Protein AF-0000000080325040 (afdb_homodimer)

Foldseek 3Di:
DVLLVVLVVLLVVLLVVLLVLLVCQLVPPPVQQVLCVVVVDHSVNSNVLSVLSNVLSVLCLDQVSNLVSLVSNLVSLVVQLVVCVVVPNVVSNVVSVVSNVSSVVSVVSGHSPPPD/DVLLVVLVVLLVVLLVVLLVLLVCQLVVPPVQQVLCVVVVDHSVNSNVLSVLSNVLSVLCQDQVSNLVSLVSNLVSLVVQLVVCVVVPNVVSNVVSVVSNVSSVVSVVSGHSPPPD

pLDDT: mean 95.85, std 5.83, range [47.22, 98.62]

Organism: NCBI:txid1503925

Sequence (232 aa):
MILKIINSVLILFALYMGVKQGWAMFSGKAPMLEMFSKWDMGKNSVMVLGVITMIGAVLVLFPRTFLIGNFITAAGILLIAAFHLGDKDLKGFAIELPFLLLSLVIIYLQHPLSKAMILKIINSVLILFALYMGVKQGWAMFSGKAPMLEMFSKWDMGKNSVMVLGVITMIGAVLVLFPRTFLIGNFITAAGILLIAAFHLGDKDLKGFAIELPFLLLSLVIIYLQHPLSKA

Solvent-accessible surface area (backbone atoms only — not comparable to full-atom values): 11480 Å² total; per-residue (Å²): 110,66,64,36,52,51,36,47,51,52,50,52,50,46,29,51,52,27,38,53,54,12,47,40,30,45,71,55,39,64,72,53,50,56,60,40,40,74,74,72,41,52,72,66,59,39,23,51,51,9,49,52,32,30,51,15,25,56,30,43,74,36,70,91,37,24,64,62,10,30,45,48,38,29,45,54,41,48,50,54,28,49,53,24,25,62,67,63,31,62,67,60,26,56,66,37,44,63,58,36,48,47,35,52,51,47,40,48,63,37,56,61,80,43,82,118,110,66,63,37,51,51,38,46,51,52,49,51,50,46,30,53,51,26,38,53,52,12,48,40,32,44,70,57,37,63,73,52,48,56,59,42,40,76,74,72,42,52,71,65,60,39,22,51,51,10,50,52,31,30,50,14,25,56,31,44,75,36,69,91,36,23,64,61,10,30,46,47,38,29,45,54,41,48,51,54,27,49,52,24,26,61,67,64,31,60,69,60,26,56,65,36,45,63,59,38,48,46,34,52,50,48,41,47,64,39,56,62,81,43,82,118

Nearest PDB structures (foldseek):
  8e0m-assembly4_K  TM=4.439E-01  e=3.674E+00  synthetic construct
  2etd-assembly1_A  TM=4.540E-01  e=5.259E+00  Thermotoga maritima MSB8
  3aou-assembly1_B  TM=2.878E-01  e=4.285E+00  Enterococcus hirae
  8a3k-assembly1_UNK  TM=2.734E-01  e=6.795E+00  synthetic construct
  7dgu-assembly1_A  TM=5.657E-01  e=4.689E+00  Escherichia coli 'BL21-Gold(DE3)pLysS AG'

Structure (mmCIF, N/CA/C/O backbone):
dat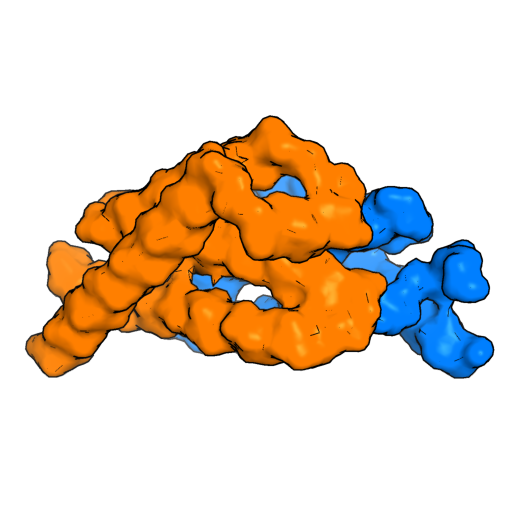a_AF-0000000080325040-model_v1
#
loop_
_entity.id
_entity.type
_entity.pdbx_description
1 polymer 'DoxX family protein'
#
loop_
_atom_site.group_PDB
_atom_site.id
_atom_site.type_symbol
_atom_site.label_atom_id
_atom_site.label_alt_id
_atom_site.label_comp_id
_atom_site.label_asym_id
_atom_site.label_entity_id
_atom_site.label_seq_id
_atom_site.pdbx_PDB_ins_code
_atom_site.Cartn_x
_atom_site.Cartn_y
_atom_site.Cartn_z
_atom_site.occupancy
_atom_site.B_iso_or_equiv
_atom_site.auth_seq_id
_atom_site.auth_comp_id
_atom_site.auth_asym_id
_atom_site.auth_atom_id
_atom_site.pdbx_PDB_model_num
ATOM 1 N N . MET A 1 1 ? 20.469 12.836 17.219 1 86.69 1 MET A N 1
ATOM 2 C CA . MET A 1 1 ? 21.641 12.438 16.438 1 86.69 1 MET A CA 1
ATOM 3 C C . MET A 1 1 ? 21.609 10.945 16.141 1 86.69 1 MET A C 1
ATOM 5 O O . MET A 1 1 ? 21.719 10.531 14.984 1 86.69 1 MET A O 1
ATOM 9 N N . ILE A 1 2 ? 21.281 10.125 17.156 1 92.69 2 ILE A N 1
ATOM 10 C CA . ILE A 1 2 ? 21.312 8.672 17 1 92.69 2 ILE A CA 1
ATOM 11 C C . ILE A 1 2 ? 20.203 8.242 16.031 1 92.69 2 ILE A C 1
ATOM 13 O O . ILE A 1 2 ? 20.422 7.395 15.164 1 92.69 2 ILE A O 1
ATOM 17 N N . LEU A 1 3 ? 19.062 8.812 16.172 1 91.75 3 LEU A N 1
ATOM 18 C CA . LEU A 1 3 ? 17.953 8.438 15.305 1 91.75 3 LEU A CA 1
ATOM 19 C C . LEU A 1 3 ? 18.234 8.805 13.852 1 91.75 3 LEU A C 1
ATOM 21 O O . LEU A 1 3 ? 17.812 8.086 12.938 1 91.75 3 LEU A O 1
ATOM 25 N N . LYS A 1 4 ? 18.984 9.852 13.656 1 94.25 4 LYS A N 1
ATOM 26 C CA . LYS A 1 4 ? 19.344 10.242 12.297 1 94.25 4 LYS A CA 1
ATOM 27 C C . LYS A 1 4 ? 20.312 9.234 11.68 1 94.25 4 LYS A C 1
ATOM 29 O O . LYS A 1 4 ? 20.203 8.906 10.492 1 94.25 4 LYS A O 1
ATOM 34 N N . ILE A 1 5 ? 21.219 8.852 12.461 1 95.62 5 ILE A N 1
ATOM 35 C CA . ILE A 1 5 ? 22.188 7.852 11.992 1 95.62 5 ILE A CA 1
ATOM 36 C C . ILE A 1 5 ? 21.453 6.543 11.695 1 95.62 5 ILE A C 1
ATOM 38 O O . ILE A 1 5 ? 21.688 5.922 10.656 1 95.62 5 ILE A O 1
ATOM 42 N N . ILE A 1 6 ? 20.625 6.129 12.625 1 96.75 6 ILE A N 1
ATOM 43 C CA . ILE A 1 6 ? 19.859 4.902 12.438 1 96.75 6 ILE A CA 1
ATOM 44 C C . ILE A 1 6 ? 19.062 4.984 11.141 1 96.75 6 ILE A C 1
ATOM 46 O O . ILE A 1 6 ? 19.094 4.051 10.328 1 96.75 6 ILE A O 1
ATOM 50 N N . ASN A 1 7 ? 18.375 6.125 10.969 1 97.44 7 ASN A N 1
ATOM 51 C CA . ASN A 1 7 ? 17.531 6.242 9.789 1 97.44 7 ASN A CA 1
ATOM 52 C C . ASN A 1 7 ? 18.359 6.305 8.508 1 97.44 7 ASN A C 1
ATOM 54 O O . ASN A 1 7 ? 17.938 5.836 7.457 1 97.44 7 ASN A O 1
ATOM 58 N N . SER A 1 8 ? 19.578 6.859 8.633 1 97.75 8 SER A N 1
ATOM 59 C CA . SER A 1 8 ? 20.469 6.848 7.484 1 97.75 8 SER A CA 1
ATOM 60 C C . SER A 1 8 ? 20.828 5.426 7.074 1 97.75 8 SER A C 1
ATOM 62 O O . SER A 1 8 ? 20.812 5.094 5.887 1 97.75 8 SER A O 1
ATOM 64 N N . VAL A 1 9 ? 21.062 4.641 8.016 1 98 9 VAL A N 1
ATOM 65 C CA . VAL A 1 9 ? 21.422 3.252 7.75 1 98 9 VAL A CA 1
ATOM 66 C C . VAL A 1 9 ? 20.234 2.51 7.164 1 98 9 VAL A C 1
ATOM 68 O O . VAL A 1 9 ? 20.375 1.761 6.195 1 98 9 VAL A O 1
ATOM 71 N N . LEU A 1 10 ? 19.078 2.693 7.746 1 98.19 10 LEU A N 1
ATOM 72 C CA . LEU A 1 10 ? 17.875 2.039 7.254 1 98.19 10 LEU A CA 1
ATOM 73 C C . LEU A 1 10 ? 17.578 2.443 5.812 1 98.19 10 LEU A C 1
ATOM 75 O O . LEU A 1 10 ? 17.219 1.604 4.992 1 98.19 10 LEU A O 1
ATOM 79 N N . ILE A 1 11 ? 17.734 3.715 5.5 1 98.38 11 ILE A N 1
ATOM 80 C CA . ILE A 1 11 ? 17.484 4.227 4.156 1 98.38 11 ILE A CA 1
ATOM 81 C C . ILE A 1 11 ? 18.469 3.592 3.17 1 98.38 11 ILE A C 1
ATOM 83 O O . ILE A 1 11 ? 18.078 3.17 2.08 1 98.38 11 ILE A O 1
ATOM 87 N N . LEU A 1 12 ? 19.734 3.463 3.537 1 98.12 12 LEU A N 1
ATOM 88 C CA . LEU A 1 12 ? 20.734 2.861 2.66 1 98.12 12 LEU A CA 1
ATOM 89 C C . LEU A 1 12 ? 20.438 1.383 2.434 1 98.12 12 LEU A C 1
ATOM 91 O O . LEU A 1 12 ? 20.609 0.873 1.325 1 98.12 12 LEU A O 1
ATOM 95 N N . PHE A 1 13 ? 20.031 0.728 3.453 1 98.19 13 PHE A N 1
ATOM 96 C CA . PHE A 1 13 ? 19.641 -0.671 3.324 1 98.19 13 PHE A CA 1
ATOM 97 C C . PHE A 1 13 ? 18.453 -0.813 2.398 1 98.19 13 PHE A C 1
ATOM 99 O O . PHE A 1 13 ? 18.422 -1.697 1.539 1 98.19 13 PHE A O 1
ATOM 106 N N . ALA A 1 14 ? 17.453 0.024 2.613 1 97.19 14 ALA A N 1
ATOM 107 C CA . ALA A 1 14 ? 16.266 0.005 1.762 1 97.19 14 ALA A CA 1
ATOM 108 C C . ALA A 1 14 ? 16.625 0.278 0.305 1 97.19 14 ALA A C 1
ATOM 110 O O . ALA A 1 14 ? 16.094 -0.361 -0.604 1 97.19 14 ALA A O 1
ATOM 111 N N . LEU A 1 15 ? 17.516 1.227 0.127 1 97.94 15 LEU A N 1
ATOM 112 C CA . LEU A 1 15 ? 17.984 1.521 -1.219 1 97.94 15 LEU A CA 1
ATOM 113 C C . LEU A 1 15 ? 18.656 0.297 -1.836 1 97.94 15 LEU A C 1
ATOM 115 O O . LEU A 1 15 ? 18.375 -0.063 -2.98 1 97.94 15 LEU A O 1
ATOM 119 N N . TYR A 1 16 ? 19.562 -0.293 -1.116 1 98.38 16 TYR A N 1
ATOM 120 C CA . TYR A 1 16 ? 20.281 -1.466 -1.608 1 98.38 16 TYR A CA 1
ATOM 121 C C . TYR A 1 16 ? 19.312 -2.58 -1.98 1 98.38 16 TYR A C 1
ATOM 123 O O . TYR A 1 16 ? 19.375 -3.125 -3.084 1 98.38 16 TYR A O 1
ATOM 131 N N . MET A 1 17 ? 18.422 -2.924 -1.104 1 97.38 17 MET A N 1
ATOM 132 C CA . MET A 1 17 ? 17.469 -4.004 -1.331 1 97.38 17 MET A CA 1
ATOM 133 C C . MET A 1 17 ? 16.531 -3.666 -2.48 1 97.38 17 MET A C 1
ATOM 135 O O . MET A 1 17 ? 16.188 -4.535 -3.285 1 97.38 17 MET A O 1
ATOM 139 N N . GLY A 1 18 ? 15.992 -2.398 -2.482 1 97.5 18 GLY A N 1
ATOM 140 C CA . GLY A 1 18 ? 15.109 -1.957 -3.549 1 97.5 18 GLY A CA 1
ATOM 141 C C . GLY A 1 18 ? 15.742 -2.037 -4.926 1 97.5 18 GLY A C 1
ATOM 142 O O . GLY A 1 18 ? 15.117 -2.496 -5.879 1 97.5 18 GLY A O 1
ATOM 143 N N . VAL A 1 19 ? 16.969 -1.633 -5.055 1 98 19 VAL A N 1
ATOM 144 C CA . VAL A 1 19 ? 17.672 -1.678 -6.332 1 98 19 VAL A CA 1
ATOM 145 C C . VAL A 1 19 ? 17.984 -3.127 -6.703 1 98 19 VAL A C 1
ATOM 147 O O . VAL A 1 19 ? 17.781 -3.531 -7.852 1 98 19 VAL A O 1
ATOM 150 N N . LYS A 1 20 ? 18.438 -3.859 -5.73 1 97.44 20 LYS A N 1
ATOM 151 C CA . LYS A 1 20 ? 18.75 -5.266 -5.988 1 97.44 20 LYS A CA 1
ATOM 152 C C . LYS A 1 20 ? 17.516 -6.012 -6.492 1 97.44 20 LYS A C 1
ATOM 154 O O . LYS A 1 20 ? 17.578 -6.695 -7.516 1 97.44 20 LYS A O 1
ATOM 159 N N . GLN A 1 21 ? 16.453 -5.906 -5.781 1 96.88 21 GLN A N 1
ATOM 160 C CA . GLN A 1 21 ? 15.211 -6.578 -6.164 1 96.88 21 GLN A CA 1
ATOM 161 C C . GLN A 1 21 ? 14.672 -6.02 -7.473 1 96.88 21 GLN A C 1
ATOM 163 O O . GLN A 1 21 ? 14.242 -6.777 -8.352 1 96.88 21 GLN A O 1
ATOM 168 N N . GLY A 1 22 ? 14.625 -4.684 -7.594 1 97.31 22 GLY A N 1
ATOM 169 C CA . GLY A 1 22 ? 14.164 -4.066 -8.828 1 97.31 22 GLY A CA 1
ATOM 170 C C . GLY A 1 22 ? 14.961 -4.488 -10.047 1 97.31 22 GLY A C 1
ATOM 171 O O . GLY A 1 22 ? 14.398 -4.754 -11.109 1 97.31 22 GLY A O 1
ATOM 172 N N . TRP A 1 23 ? 16.234 -4.586 -9.906 1 97.81 23 TRP A N 1
ATOM 173 C CA . TRP A 1 23 ? 17.094 -4.988 -11.008 1 97.81 23 TRP A CA 1
ATOM 174 C C . TRP A 1 23 ? 16.828 -6.434 -11.414 1 97.81 23 TRP A C 1
ATOM 176 O O . TRP A 1 23 ? 16.844 -6.762 -12.602 1 97.81 23 TRP A O 1
ATOM 186 N N . ALA A 1 24 ? 16.688 -7.254 -10.398 1 97 24 ALA A N 1
ATOM 187 C CA . ALA A 1 24 ? 16.359 -8.648 -10.688 1 97 24 ALA A CA 1
ATOM 188 C C . ALA A 1 24 ? 15.07 -8.766 -11.484 1 97 24 ALA A C 1
ATOM 190 O O . ALA A 1 24 ? 14.977 -9.57 -12.414 1 97 24 ALA A O 1
ATOM 191 N N . MET A 1 25 ? 14.102 -7.992 -11.148 1 97.06 25 MET A N 1
ATOM 192 C CA . MET A 1 25 ? 12.836 -7.996 -11.867 1 97.06 25 MET A CA 1
ATOM 193 C C . MET A 1 25 ? 13 -7.414 -13.266 1 97.06 25 MET A C 1
ATOM 195 O O . MET A 1 25 ? 12.531 -7.996 -14.25 1 97.06 25 MET A O 1
ATOM 199 N N . PHE A 1 26 ? 13.68 -6.328 -13.352 1 97.19 26 PHE A N 1
ATOM 200 C CA . PHE A 1 26 ? 13.852 -5.621 -14.609 1 97.19 26 PHE A CA 1
ATOM 201 C C . PHE A 1 26 ? 14.648 -6.469 -15.602 1 97.19 26 PHE A C 1
ATOM 203 O O . PHE A 1 26 ? 14.32 -6.52 -16.781 1 97.19 26 PHE A O 1
ATOM 210 N N . SER A 1 27 ? 15.625 -7.215 -15.148 1 96.94 27 SER A N 1
ATOM 211 C CA . SER A 1 27 ? 16.5 -8.008 -16.016 1 96.94 27 SER A CA 1
ATOM 212 C C . SER A 1 27 ? 15.867 -9.367 -16.328 1 96.94 27 SER A C 1
ATOM 214 O O . SER A 1 27 ? 16.422 -10.141 -17.125 1 96.94 27 SER A O 1
ATOM 216 N N . GLY A 1 28 ? 14.836 -9.641 -15.742 1 94.44 28 GLY A N 1
ATOM 217 C CA . GLY A 1 28 ? 14.125 -10.875 -16.031 1 94.44 28 GLY A CA 1
ATOM 218 C C . GLY A 1 28 ? 14.852 -12.109 -15.539 1 94.44 28 GLY A C 1
ATOM 219 O O . GLY A 1 28 ? 14.961 -13.102 -16.266 1 94.44 28 GLY A O 1
ATOM 220 N N . LYS A 1 29 ? 15.32 -12.031 -14.32 1 95.19 29 LYS A N 1
ATOM 221 C CA . LYS A 1 29 ? 15.945 -13.234 -13.773 1 95.19 29 LYS A CA 1
ATOM 222 C C . LYS A 1 29 ? 14.945 -14.383 -13.68 1 95.19 29 LYS A C 1
ATOM 224 O O . LYS A 1 29 ? 13.781 -14.172 -13.312 1 95.19 29 LYS A O 1
ATOM 229 N N . ALA A 1 30 ? 15.312 -15.562 -13.938 1 93.69 30 ALA A N 1
ATOM 230 C CA . ALA A 1 30 ? 14.453 -16.719 -14.086 1 93.69 30 ALA A CA 1
ATOM 231 C C . ALA A 1 30 ? 13.625 -16.969 -12.828 1 93.69 30 ALA A C 1
ATOM 233 O O . ALA A 1 30 ? 12.406 -17.125 -12.891 1 93.69 30 ALA A O 1
ATOM 234 N N . PRO A 1 31 ? 14.32 -16.922 -11.633 1 93.25 31 PRO A N 1
ATOM 235 C CA . PRO A 1 31 ? 13.531 -17.156 -10.43 1 93.25 31 PRO A CA 1
ATOM 236 C C . PRO A 1 31 ? 12.43 -16.125 -10.234 1 93.25 31 PRO A C 1
ATOM 238 O O . PRO A 1 31 ? 11.344 -16.453 -9.75 1 93.25 31 PRO A O 1
ATOM 241 N N . MET A 1 32 ? 12.68 -14.914 -10.586 1 91.44 32 MET A N 1
ATOM 242 C CA . MET A 1 32 ? 11.688 -13.844 -10.461 1 91.44 32 MET A CA 1
ATOM 243 C C . MET A 1 32 ? 10.547 -14.031 -11.453 1 91.44 32 MET A C 1
ATOM 245 O O . MET A 1 32 ? 9.375 -13.914 -11.094 1 91.44 32 MET A O 1
ATOM 249 N N . LEU A 1 33 ? 10.891 -14.32 -12.641 1 93.75 33 LEU A N 1
ATOM 250 C CA . LEU A 1 33 ? 9.875 -14.523 -13.664 1 93.75 33 LEU A CA 1
ATOM 251 C C . LEU A 1 33 ? 8.984 -15.719 -13.32 1 93.75 33 LEU A C 1
ATOM 253 O O . LEU A 1 33 ? 7.773 -15.672 -13.539 1 93.75 33 LEU A O 1
ATOM 257 N N . GLU A 1 34 ? 9.547 -16.719 -12.797 1 93.81 34 GLU A N 1
ATOM 258 C CA . GLU A 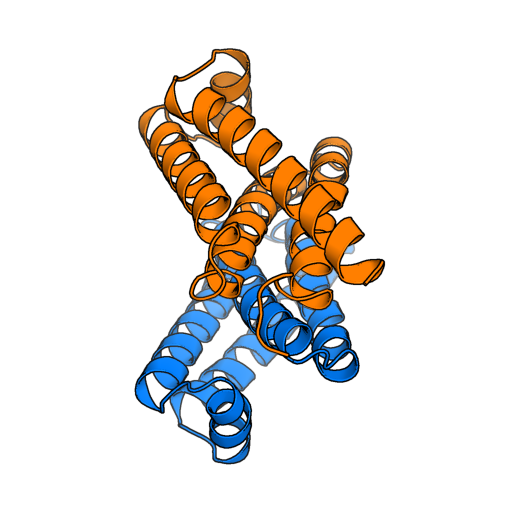1 34 ? 8.781 -17.891 -12.383 1 93.81 34 GLU A CA 1
ATOM 259 C C . GLU A 1 34 ? 7.805 -17.547 -11.266 1 93.81 34 GLU A C 1
ATOM 261 O O . GLU A 1 34 ? 6.652 -17.984 -11.273 1 93.81 34 GLU A O 1
ATOM 266 N N . MET A 1 35 ? 8.289 -16.766 -10.344 1 92 35 MET A N 1
ATOM 267 C CA . MET A 1 35 ? 7.445 -16.344 -9.219 1 92 35 MET A CA 1
ATOM 268 C C . MET A 1 35 ? 6.238 -15.562 -9.711 1 92 35 MET A C 1
ATOM 270 O O . MET A 1 35 ? 5.102 -15.859 -9.336 1 92 35 MET A O 1
ATOM 274 N N . PHE A 1 36 ? 6.414 -14.648 -10.586 1 95.44 36 PHE A N 1
ATOM 275 C CA . PHE A 1 36 ? 5.355 -13.758 -11.039 1 95.44 36 PHE A CA 1
ATOM 276 C C . PHE A 1 36 ? 4.445 -14.453 -12.047 1 95.44 36 PHE A C 1
ATOM 278 O O . PHE A 1 36 ? 3.277 -14.086 -12.195 1 95.44 36 PHE A O 1
ATOM 285 N N . SER A 1 37 ? 4.984 -15.438 -12.711 1 94.12 37 SER A N 1
ATOM 286 C CA . SER A 1 37 ? 4.188 -16.172 -13.688 1 94.12 37 SER A CA 1
ATOM 287 C C . SER A 1 37 ? 3.016 -16.875 -13.023 1 94.12 37 SER A C 1
ATOM 289 O O . SER A 1 37 ? 1.978 -17.094 -13.648 1 94.12 37 SER A O 1
ATOM 291 N N . LYS A 1 38 ? 3.207 -17.156 -11.789 1 92.5 38 LYS A N 1
ATOM 292 C CA . LYS A 1 38 ? 2.133 -17.812 -11.047 1 92.5 38 LYS A CA 1
ATOM 293 C C . LYS A 1 38 ? 0.899 -16.922 -10.961 1 92.5 38 LYS A C 1
ATOM 295 O O . LYS A 1 38 ? -0.218 -17.406 -10.789 1 92.5 38 LYS A O 1
ATOM 300 N N . TRP A 1 39 ? 1.095 -15.656 -11.055 1 94 39 TRP A N 1
ATOM 301 C CA . TRP A 1 39 ? -0.003 -14.695 -10.984 1 94 39 TRP A CA 1
ATOM 302 C C . TRP A 1 39 ? -0.352 -14.172 -12.367 1 94 39 TRP A C 1
ATOM 304 O O . TRP A 1 39 ? -0.884 -13.062 -12.508 1 94 39 TRP A O 1
ATOM 314 N N . ASP A 1 40 ? 0.156 -14.82 -13.359 1 91.88 40 ASP A N 1
ATOM 315 C CA . ASP A 1 40 ? -0.142 -14.547 -14.766 1 91.88 40 ASP A CA 1
ATOM 316 C C . ASP A 1 40 ? 0.465 -13.219 -15.203 1 91.88 40 ASP A C 1
ATOM 318 O O . ASP A 1 40 ? -0.134 -12.492 -16 1 91.88 40 ASP A O 1
ATOM 322 N N . MET A 1 41 ? 1.541 -12.922 -14.555 1 93.12 41 MET A N 1
ATOM 323 C CA . MET A 1 41 ? 2.27 -11.734 -14.977 1 93.12 41 MET A CA 1
ATOM 324 C C . MET A 1 41 ? 3.352 -12.086 -15.992 1 93.12 41 MET A C 1
ATOM 326 O O . MET A 1 41 ? 4.16 -12.984 -15.758 1 93.12 41 MET A O 1
ATOM 330 N N . GLY A 1 42 ? 3.314 -11.391 -17.141 1 93.81 42 GLY A N 1
ATOM 331 C CA . GLY A 1 42 ? 4.328 -11.609 -18.156 1 93.81 42 GLY A CA 1
ATOM 332 C C . GLY A 1 42 ? 5.609 -10.836 -17.906 1 93.81 42 GLY A C 1
ATOM 333 O O . GLY A 1 42 ? 5.711 -10.102 -16.922 1 93.81 42 GLY A O 1
ATOM 334 N N . LYS A 1 43 ? 6.602 -11.023 -18.766 1 94.81 43 LYS A N 1
ATOM 335 C CA . LYS A 1 43 ? 7.926 -10.422 -18.641 1 94.81 43 LYS A CA 1
ATOM 336 C C . LYS A 1 43 ? 7.836 -8.898 -18.656 1 94.81 43 LYS A C 1
ATOM 338 O O . LYS A 1 43 ? 8.508 -8.227 -17.859 1 94.81 43 LYS A O 1
ATOM 343 N N . ASN A 1 44 ? 7.031 -8.352 -19.484 1 95.31 44 ASN A N 1
ATOM 344 C CA . ASN A 1 44 ? 6.93 -6.898 -19.594 1 95.31 44 ASN A CA 1
ATOM 345 C C . ASN A 1 44 ? 6.375 -6.281 -18.312 1 95.31 44 ASN A C 1
ATOM 347 O O . ASN A 1 44 ? 6.871 -5.25 -17.844 1 95.31 44 ASN A O 1
ATOM 351 N N . SER A 1 45 ? 5.344 -6.871 -17.75 1 95.75 45 SER A N 1
ATOM 352 C CA . SER A 1 45 ? 4.762 -6.359 -16.516 1 95.75 45 SER A CA 1
ATOM 353 C C . SER A 1 45 ? 5.754 -6.434 -15.367 1 95.75 45 SER A C 1
ATOM 355 O O . SER A 1 45 ? 5.84 -5.512 -14.547 1 95.75 45 SER A O 1
ATOM 357 N N . VAL A 1 46 ? 6.477 -7.488 -15.367 1 97 46 VAL A N 1
ATOM 358 C CA . VAL A 1 46 ? 7.469 -7.664 -14.312 1 97 46 VAL A CA 1
ATOM 359 C C . VAL A 1 46 ? 8.578 -6.625 -14.461 1 97 46 VAL A C 1
ATOM 361 O O . VAL A 1 46 ? 9.031 -6.043 -13.477 1 97 46 VAL A O 1
ATOM 364 N N . MET A 1 47 ? 8.984 -6.348 -15.688 1 97.44 47 MET A N 1
ATOM 365 C CA . MET A 1 47 ? 10.016 -5.348 -15.953 1 97.44 47 MET A CA 1
ATOM 366 C C . MET A 1 47 ? 9.562 -3.963 -15.508 1 97.44 47 MET A C 1
ATOM 368 O O . MET A 1 47 ? 10.336 -3.203 -14.93 1 97.44 47 MET A O 1
ATOM 372 N N . VAL A 1 48 ? 8.344 -3.676 -15.805 1 97.31 48 VAL A N 1
ATOM 373 C CA . VAL A 1 48 ? 7.793 -2.385 -15.414 1 97.31 48 VAL A CA 1
ATOM 374 C C . VAL A 1 48 ? 7.781 -2.27 -13.891 1 97.31 48 VAL A C 1
ATOM 376 O O . VAL A 1 48 ? 8.188 -1.247 -13.336 1 97.31 48 VAL A O 1
ATOM 379 N N . LEU A 1 49 ? 7.363 -3.328 -13.211 1 97.5 49 LEU A N 1
ATOM 380 C CA . LEU A 1 49 ? 7.367 -3.338 -11.758 1 97.5 49 LEU A CA 1
ATOM 381 C C . LEU A 1 49 ? 8.781 -3.146 -11.211 1 97.5 49 LEU A C 1
ATOM 383 O O . LEU A 1 49 ? 8.977 -2.467 -10.203 1 97.5 49 LEU A O 1
ATOM 387 N N . GLY A 1 50 ? 9.719 -3.803 -11.859 1 97.94 50 GLY A N 1
ATOM 388 C CA . GLY A 1 50 ? 11.117 -3.639 -11.469 1 97.94 50 GLY A CA 1
ATOM 389 C C . GLY A 1 50 ? 11.586 -2.201 -11.547 1 97.94 50 GLY A C 1
ATOM 390 O O . GLY A 1 50 ? 12.242 -1.707 -10.625 1 97.94 50 GLY A O 1
ATOM 391 N N . VAL A 1 51 ? 11.258 -1.548 -12.625 1 98.44 51 VAL A N 1
ATOM 392 C CA . VAL A 1 51 ? 11.641 -0.155 -12.82 1 98.44 51 VAL A CA 1
ATOM 393 C C . VAL A 1 51 ? 11.008 0.717 -11.742 1 98.44 51 VAL A C 1
ATOM 395 O O . VAL A 1 51 ? 11.688 1.56 -11.141 1 98.44 51 VAL A O 1
ATOM 398 N N . ILE A 1 52 ? 9.734 0.503 -11.492 1 98.38 52 ILE A N 1
ATOM 399 C CA . ILE A 1 52 ? 9.023 1.261 -10.469 1 98.38 52 ILE A CA 1
ATOM 400 C C . ILE A 1 52 ? 9.688 1.043 -9.117 1 98.38 52 ILE A C 1
ATOM 402 O O . ILE A 1 52 ? 9.875 1.991 -8.352 1 98.38 52 ILE A O 1
ATOM 406 N N . THR A 1 53 ? 10.023 -0.191 -8.812 1 98.25 53 THR A N 1
ATOM 407 C CA . THR A 1 53 ? 10.68 -0.538 -7.559 1 98.25 53 THR A CA 1
ATOM 408 C C . THR A 1 53 ? 12 0.219 -7.414 1 98.25 53 THR A C 1
ATOM 410 O O . THR A 1 53 ? 12.281 0.79 -6.355 1 98.25 53 THR A O 1
ATOM 413 N N . MET A 1 54 ? 12.727 0.276 -8.461 1 98.5 54 MET A N 1
ATOM 414 C CA . MET A 1 54 ? 14.016 0.969 -8.406 1 98.5 54 MET A CA 1
ATOM 415 C C . MET A 1 54 ? 13.812 2.475 -8.266 1 98.5 54 MET A C 1
ATOM 417 O O . MET A 1 54 ? 14.547 3.135 -7.527 1 98.5 54 MET A O 1
ATOM 421 N N . ILE A 1 55 ? 12.898 2.992 -8.977 1 98.5 55 ILE A N 1
ATOM 422 C CA . ILE A 1 55 ? 12.594 4.414 -8.852 1 98.5 55 ILE A CA 1
ATOM 423 C C . ILE A 1 55 ? 12.234 4.738 -7.406 1 98.5 55 ILE A C 1
ATOM 425 O O . ILE A 1 55 ? 12.742 5.703 -6.832 1 98.5 55 ILE A O 1
ATOM 429 N N . GLY A 1 56 ? 11.336 3.965 -6.797 1 98.44 56 GLY A N 1
ATOM 430 C CA . GLY A 1 56 ? 10.969 4.156 -5.406 1 98.44 56 GLY A CA 1
ATOM 431 C C . GLY A 1 56 ? 12.156 4.164 -4.469 1 98.44 56 GLY A C 1
ATOM 432 O O . GLY A 1 56 ? 12.266 5.027 -3.598 1 98.44 56 GLY A O 1
ATOM 433 N N . ALA A 1 57 ? 13.023 3.254 -4.695 1 98.44 57 ALA A N 1
ATOM 434 C CA . ALA A 1 57 ? 14.211 3.133 -3.85 1 98.44 57 ALA A CA 1
ATOM 435 C C . ALA A 1 57 ? 15.078 4.383 -3.945 1 98.44 57 ALA A C 1
ATOM 437 O O . ALA A 1 57 ? 15.562 4.887 -2.93 1 98.44 57 ALA A O 1
ATOM 438 N N . VAL A 1 58 ? 15.234 4.891 -5.098 1 98.44 58 VAL A N 1
ATOM 439 C CA . VAL A 1 58 ? 16.094 6.047 -5.32 1 98.44 58 VAL A CA 1
ATOM 440 C C . VAL A 1 58 ? 15.438 7.297 -4.738 1 98.44 58 VAL A C 1
ATOM 442 O O . VAL A 1 58 ? 16.109 8.141 -4.137 1 98.44 58 VAL A O 1
ATOM 445 N N . LEU A 1 59 ? 14.18 7.41 -4.883 1 98.44 59 LEU A N 1
ATOM 446 C CA . LEU A 1 59 ? 13.453 8.586 -4.422 1 98.44 59 LEU A CA 1
ATOM 447 C C . LEU A 1 59 ? 13.531 8.727 -2.906 1 98.44 59 LEU A C 1
ATOM 449 O O . LEU A 1 59 ? 13.438 9.828 -2.371 1 98.44 59 LEU A O 1
ATOM 453 N N . VAL A 1 60 ? 13.711 7.652 -2.215 1 98.19 60 VAL A N 1
ATOM 454 C CA . VAL A 1 60 ? 13.766 7.66 -0.758 1 98.19 60 VAL A CA 1
ATOM 455 C C . VAL A 1 60 ? 15 8.43 -0.292 1 98.19 60 VAL A C 1
ATOM 457 O O . VAL A 1 60 ? 15.031 8.945 0.826 1 98.19 60 VAL A O 1
ATOM 460 N N . LEU A 1 61 ? 15.977 8.57 -1.112 1 97.19 61 LEU A N 1
ATOM 461 C CA . LEU A 1 61 ? 17.266 9.172 -0.756 1 97.19 61 LEU A CA 1
ATOM 462 C C . LEU A 1 61 ? 17.125 10.688 -0.622 1 97.19 61 LEU A C 1
ATOM 464 O O . LEU A 1 61 ? 17.938 11.32 0.06 1 97.19 61 LEU A O 1
ATOM 468 N N . PHE A 1 62 ? 16.172 11.211 -1.273 1 97.12 62 PHE A N 1
ATOM 469 C CA . PHE A 1 62 ? 16.062 12.664 -1.322 1 97.12 62 PHE A CA 1
ATOM 470 C C . PHE A 1 62 ? 14.961 13.156 -0.388 1 97.12 62 PHE A C 1
ATOM 472 O O . PHE A 1 62 ? 13.844 12.633 -0.401 1 97.12 62 PHE A O 1
ATOM 479 N N . PRO A 1 63 ? 15.227 14.219 0.4 1 96 63 PRO A N 1
ATOM 480 C CA . PRO A 1 63 ? 14.266 14.719 1.385 1 96 63 PRO A CA 1
ATOM 481 C C . PRO A 1 63 ? 12.938 15.133 0.754 1 96 63 PRO A C 1
ATOM 483 O O . PRO A 1 63 ? 11.875 14.883 1.331 1 96 63 PRO A O 1
ATOM 486 N N . ARG A 1 64 ? 12.984 15.68 -0.46 1 95.06 64 ARG A N 1
ATOM 487 C CA . ARG A 1 64 ? 11.789 16.219 -1.102 1 95.06 64 ARG A CA 1
ATOM 488 C C . ARG A 1 64 ? 10.875 15.094 -1.579 1 95.06 64 ARG A C 1
ATOM 490 O O . ARG A 1 64 ? 9.656 15.258 -1.635 1 95.06 64 ARG A O 1
ATOM 497 N N . THR A 1 65 ? 11.453 14 -1.908 1 97.5 65 THR A N 1
ATOM 498 C CA . THR A 1 65 ? 10.672 12.898 -2.475 1 97.5 65 THR A CA 1
ATOM 499 C C . THR A 1 65 ? 10.609 11.727 -1.502 1 97.5 65 THR A C 1
ATOM 501 O O . THR A 1 65 ? 10.117 10.656 -1.848 1 97.5 65 THR A O 1
ATOM 504 N N . PHE A 1 66 ? 11.062 12.016 -0.359 1 98.06 66 PHE A N 1
ATOM 505 C CA . PHE A 1 66 ? 11.266 10.992 0.658 1 98.06 66 PHE A CA 1
ATOM 506 C C . PHE A 1 66 ? 9.969 10.242 0.937 1 98.06 66 PHE A C 1
ATOM 508 O O . PHE A 1 66 ? 9.938 9.008 0.912 1 98.06 66 PHE A O 1
ATOM 515 N N . LEU A 1 67 ? 8.938 10.938 1.152 1 97.44 67 LEU A N 1
ATOM 516 C CA . LEU A 1 67 ? 7.66 10.32 1.506 1 97.44 67 LEU A CA 1
ATOM 517 C C . LEU A 1 67 ? 7.09 9.539 0.33 1 97.44 67 LEU A C 1
ATOM 519 O O . LEU A 1 67 ? 6.672 8.391 0.49 1 97.44 67 LEU A O 1
ATOM 523 N N . ILE A 1 68 ? 7.074 10.125 -0.836 1 97 68 ILE A N 1
ATOM 524 C CA . ILE A 1 68 ? 6.508 9.477 -2.014 1 97 68 ILE A CA 1
ATOM 525 C C . ILE A 1 68 ? 7.344 8.25 -2.381 1 97 68 ILE A C 1
ATOM 527 O O . ILE A 1 68 ? 6.805 7.227 -2.807 1 97 68 ILE A O 1
ATOM 531 N N . GLY A 1 69 ? 8.648 8.414 -2.254 1 98.38 69 GLY A N 1
ATOM 532 C CA . GLY A 1 69 ? 9.5 7.258 -2.492 1 98.38 69 GLY A CA 1
ATOM 533 C C . GLY A 1 69 ? 9.172 6.078 -1.598 1 98.38 69 GLY A C 1
ATOM 534 O O . GLY A 1 69 ? 9.039 4.949 -2.074 1 98.38 69 GLY A O 1
ATOM 535 N N . ASN A 1 70 ? 9.07 6.336 -0.341 1 98.62 70 ASN A N 1
ATOM 536 C CA . ASN A 1 70 ? 8.727 5.277 0.599 1 98.62 70 ASN A CA 1
ATOM 537 C C . ASN A 1 70 ? 7.34 4.699 0.308 1 98.62 70 ASN A C 1
ATOM 539 O O . ASN A 1 70 ? 7.129 3.49 0.431 1 98.62 70 ASN A O 1
ATOM 543 N N . PHE A 1 71 ? 6.422 5.535 -0.083 1 98.44 71 PHE A N 1
ATOM 544 C CA . PHE A 1 71 ? 5.094 5.039 -0.416 1 98.44 71 PHE A CA 1
ATOM 545 C C . PHE A 1 71 ? 5.148 4.113 -1.625 1 98.44 71 PHE A C 1
ATOM 547 O O . PHE A 1 71 ? 4.535 3.043 -1.621 1 98.44 71 PHE A O 1
ATOM 554 N N . ILE A 1 72 ? 5.836 4.531 -2.658 1 98.44 72 ILE A N 1
ATOM 555 C CA . ILE A 1 72 ? 5.965 3.703 -3.852 1 98.44 72 ILE A CA 1
ATOM 556 C C . ILE A 1 72 ? 6.543 2.34 -3.475 1 98.44 72 ILE A C 1
ATOM 558 O O . ILE A 1 72 ? 6.02 1.302 -3.889 1 98.44 72 ILE A O 1
ATOM 562 N N . THR A 1 73 ? 7.602 2.385 -2.691 1 98.31 73 THR A N 1
ATOM 563 C CA . THR A 1 73 ? 8.242 1.151 -2.246 1 98.31 73 THR A CA 1
ATOM 564 C C . THR A 1 73 ? 7.27 0.298 -1.437 1 98.31 73 THR A C 1
ATOM 566 O O . THR A 1 73 ? 7.109 -0.895 -1.705 1 98.31 73 THR A O 1
ATOM 569 N N . ALA A 1 74 ? 6.57 0.926 -0.535 1 98.62 74 ALA A N 1
ATOM 570 C CA . ALA A 1 74 ? 5.629 0.204 0.316 1 98.62 74 ALA A CA 1
ATOM 571 C C . ALA A 1 74 ? 4.469 -0.355 -0.502 1 98.62 74 ALA A C 1
ATOM 573 O O . ALA A 1 74 ? 4.035 -1.488 -0.282 1 98.62 74 ALA A O 1
ATOM 574 N N . ALA A 1 75 ? 3.98 0.428 -1.417 1 98.44 75 ALA A N 1
ATOM 575 C CA . ALA A 1 75 ? 2.867 -0.007 -2.256 1 98.44 75 ALA A CA 1
ATOM 576 C C . ALA A 1 75 ? 3.271 -1.187 -3.137 1 98.44 75 ALA A C 1
ATOM 578 O O . ALA A 1 75 ? 2.477 -2.102 -3.363 1 98.44 75 ALA A O 1
ATOM 579 N N . GLY A 1 76 ? 4.516 -1.071 -3.676 1 97.5 76 GLY A N 1
ATOM 580 C CA . GLY A 1 76 ? 5.012 -2.201 -4.445 1 97.5 76 GLY A CA 1
ATOM 581 C C . GLY A 1 76 ? 5.098 -3.482 -3.637 1 97.5 76 GLY A C 1
ATOM 582 O O . GLY A 1 76 ? 4.695 -4.547 -4.109 1 97.5 76 GLY A O 1
ATOM 583 N N . ILE A 1 77 ? 5.586 -3.4 -2.494 1 98.19 77 ILE A N 1
ATOM 584 C CA . ILE A 1 77 ? 5.695 -4.539 -1.591 1 98.19 77 ILE A CA 1
ATOM 585 C C . ILE A 1 77 ? 4.301 -5.035 -1.215 1 98.19 77 ILE A C 1
ATOM 587 O O . ILE A 1 77 ? 4.059 -6.246 -1.149 1 98.19 77 ILE A O 1
ATOM 591 N N . LEU A 1 78 ? 3.43 -4.125 -0.972 1 98.44 78 LEU A N 1
ATOM 592 C CA . LEU A 1 78 ? 2.047 -4.457 -0.652 1 98.44 78 LEU A CA 1
ATOM 593 C C . LEU A 1 78 ? 1.398 -5.238 -1.792 1 98.44 78 LEU A C 1
ATOM 595 O O . LEU A 1 78 ? 0.624 -6.168 -1.553 1 98.44 78 LEU A O 1
ATOM 599 N N . LEU A 1 79 ? 1.656 -4.871 -3.012 1 97.81 79 LEU A N 1
ATOM 600 C CA . LEU A 1 79 ? 1.118 -5.578 -4.168 1 97.81 79 LEU A CA 1
ATOM 601 C C . LEU A 1 79 ? 1.551 -7.039 -4.16 1 97.81 79 LEU A C 1
ATOM 603 O O . LEU A 1 79 ? 0.721 -7.938 -4.316 1 97.81 79 LEU A O 1
ATOM 607 N N . ILE A 1 80 ? 2.811 -7.234 -3.971 1 97.25 80 ILE A N 1
ATOM 608 C CA . ILE A 1 80 ? 3.354 -8.594 -3.961 1 97.25 80 ILE A CA 1
ATOM 609 C C . ILE A 1 80 ? 2.77 -9.375 -2.787 1 97.25 80 ILE A C 1
ATOM 611 O O . ILE A 1 80 ? 2.41 -10.539 -2.93 1 97.25 80 ILE A O 1
ATOM 615 N N . ALA A 1 81 ? 2.664 -8.719 -1.677 1 98.12 81 ALA A N 1
ATOM 616 C CA . ALA A 1 81 ? 2.035 -9.344 -0.515 1 98.12 81 ALA A CA 1
ATOM 617 C C . ALA A 1 81 ? 0.597 -9.75 -0.825 1 98.12 81 ALA A C 1
ATOM 619 O O . ALA A 1 81 ? 0.16 -10.836 -0.445 1 98.12 81 ALA A O 1
ATOM 620 N N . ALA A 1 82 ? -0.115 -8.906 -1.494 1 97.94 82 ALA A N 1
ATOM 621 C CA . ALA A 1 82 ? -1.496 -9.195 -1.872 1 97.94 82 ALA A CA 1
ATOM 622 C C . ALA A 1 82 ? -1.57 -10.406 -2.793 1 97.94 82 ALA A C 1
ATOM 624 O O . ALA A 1 82 ? -2.475 -11.242 -2.666 1 97.94 82 ALA A O 1
ATOM 625 N N . PHE A 1 83 ? -0.623 -10.484 -3.682 1 97.31 83 PHE A N 1
ATOM 626 C CA . PHE A 1 83 ? -0.568 -11.648 -4.559 1 97.31 83 PHE A CA 1
ATOM 627 C C . PHE A 1 83 ? -0.365 -12.922 -3.756 1 97.31 83 PHE A C 1
ATOM 629 O O . PHE A 1 83 ? -1.051 -13.922 -3.984 1 97.31 83 PHE A O 1
ATOM 636 N N . HIS A 1 84 ? 0.567 -12.852 -2.877 1 97.44 84 HIS A N 1
ATOM 637 C CA . HIS A 1 84 ? 0.813 -14.008 -2.025 1 97.44 84 HIS A CA 1
ATOM 638 C C . HIS A 1 84 ? -0.442 -14.398 -1.251 1 97.44 84 HIS A C 1
ATOM 640 O O . HIS A 1 84 ? -0.775 -15.586 -1.158 1 97.44 84 HIS A O 1
ATOM 646 N N . LEU A 1 85 ? -1.112 -13.461 -0.695 1 97.31 85 LEU A N 1
ATOM 647 C CA . LEU A 1 85 ? -2.324 -13.719 0.074 1 97.31 85 LEU A CA 1
ATOM 648 C C . LEU A 1 85 ? -3.42 -14.297 -0.815 1 97.31 85 LEU A C 1
ATOM 650 O O . LEU A 1 85 ? -4.172 -15.172 -0.388 1 97.31 85 LEU A O 1
ATOM 654 N N . GLY A 1 86 ? -3.498 -13.742 -2.018 1 96.19 86 GLY A N 1
ATOM 655 C CA . GLY A 1 86 ? -4.453 -14.273 -2.977 1 96.19 86 GLY A CA 1
ATOM 656 C C . GLY A 1 86 ? -4.266 -15.758 -3.25 1 96.19 86 GLY A C 1
ATOM 657 O O . GLY A 1 86 ? -5.227 -16.453 -3.572 1 96.19 86 GLY A O 1
ATOM 658 N N . ASP A 1 87 ? -3.049 -16.203 -3.084 1 95.31 87 ASP A N 1
ATOM 659 C CA . ASP A 1 87 ? -2.709 -17.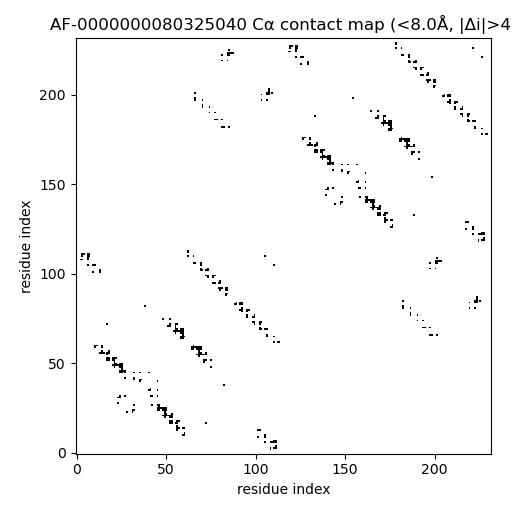609 -3.268 1 95.31 87 ASP A CA 1
ATOM 660 C C . ASP A 1 87 ? -2.711 -18.344 -1.934 1 95.31 87 ASP A C 1
ATOM 662 O O . ASP A 1 87 ? -2.285 -19.5 -1.86 1 95.31 87 ASP A O 1
ATOM 666 N N . LYS A 1 88 ? -3.039 -17.656 -0.916 1 95.94 88 LYS A N 1
ATOM 667 C CA . LYS A 1 88 ? -3.029 -18.188 0.444 1 95.94 88 LYS A CA 1
ATOM 668 C C . LYS A 1 88 ? -1.627 -18.625 0.852 1 95.94 88 LYS A C 1
ATOM 670 O O . LYS A 1 88 ? -1.468 -19.578 1.612 1 95.94 88 LYS A O 1
ATOM 675 N N . ASP A 1 89 ? -0.681 -18.016 0.224 1 96.88 89 ASP A N 1
ATOM 676 C CA . ASP A 1 89 ? 0.717 -18.266 0.566 1 96.88 89 ASP A CA 1
ATOM 677 C C . ASP A 1 89 ? 1.164 -17.375 1.724 1 96.88 89 ASP A C 1
ATOM 679 O O . ASP A 1 89 ? 1.797 -16.344 1.508 1 96.88 89 ASP A O 1
ATOM 683 N N . LEU A 1 90 ? 0.974 -17.812 2.961 1 97.38 90 LEU A N 1
ATOM 684 C CA . LEU A 1 90 ? 1.268 -17.016 4.145 1 97.38 90 LEU A CA 1
ATOM 685 C C . LEU A 1 90 ? 2.771 -16.875 4.34 1 97.38 90 LEU A C 1
ATOM 687 O O . LEU A 1 90 ? 3.234 -15.875 4.906 1 97.38 90 LEU A O 1
ATOM 691 N N . LYS A 1 91 ? 3.516 -17.859 3.916 1 97.25 91 LYS A N 1
ATOM 692 C CA . LYS A 1 91 ? 4.969 -17.734 4.008 1 97.25 91 LYS A CA 1
ATOM 693 C C . LYS A 1 91 ? 5.484 -16.594 3.141 1 97.25 91 LYS A C 1
ATOM 695 O O . LYS A 1 91 ? 6.273 -15.758 3.598 1 97.25 91 LYS A O 1
ATOM 700 N N . GLY A 1 92 ? 5.012 -16.594 1.893 1 95.94 92 GLY A N 1
ATOM 701 C CA . GLY A 1 92 ? 5.359 -15.484 1.012 1 95.94 92 GLY A CA 1
ATOM 702 C C . GLY A 1 92 ? 4.941 -14.133 1.553 1 95.94 92 GLY A C 1
ATOM 703 O O . GLY A 1 92 ? 5.715 -13.18 1.512 1 95.94 92 GLY A O 1
ATOM 704 N N . PHE A 1 93 ? 3.734 -14.086 2.027 1 97.94 93 PHE A N 1
ATOM 705 C CA . PHE A 1 93 ? 3.217 -12.859 2.627 1 97.94 93 PHE A CA 1
ATOM 706 C C . PHE A 1 93 ? 4.109 -12.406 3.775 1 97.94 93 PHE A C 1
ATOM 708 O O . PHE A 1 93 ? 4.438 -11.219 3.877 1 97.94 93 PHE A O 1
ATOM 715 N N . ALA A 1 94 ? 4.539 -13.312 4.656 1 97.94 94 ALA A N 1
ATOM 716 C CA . ALA A 1 94 ? 5.328 -13.008 5.848 1 97.94 94 ALA A CA 1
ATOM 717 C C . ALA A 1 94 ? 6.688 -12.43 5.465 1 97.94 94 ALA A C 1
ATOM 719 O O . ALA A 1 94 ? 7.227 -11.578 6.172 1 97.94 94 ALA A O 1
ATOM 720 N N . ILE A 1 95 ? 7.25 -12.898 4.422 1 96.56 95 ILE A N 1
ATOM 721 C CA . ILE A 1 95 ? 8.555 -12.438 3.963 1 96.56 95 ILE A CA 1
ATOM 722 C C . ILE A 1 95 ? 8.469 -10.969 3.543 1 96.56 95 ILE A C 1
ATOM 724 O O . ILE A 1 95 ? 9.445 -10.227 3.666 1 96.56 95 ILE A O 1
ATOM 728 N N . GLU A 1 96 ? 7.324 -10.547 3.049 1 97.12 96 GLU A N 1
ATOM 729 C CA . GLU A 1 96 ? 7.148 -9.164 2.596 1 97.12 96 GLU A CA 1
ATOM 730 C C . GLU A 1 96 ? 6.949 -8.219 3.775 1 97.12 96 GLU A C 1
ATOM 732 O O . GLU A 1 96 ? 7.246 -7.027 3.678 1 97.12 96 GLU A O 1
ATOM 737 N N . LEU A 1 97 ? 6.562 -8.68 4.895 1 97.38 97 LEU A N 1
ATOM 738 C CA . LEU A 1 97 ? 6.133 -7.852 6.016 1 97.38 97 LEU A CA 1
ATOM 739 C C . LEU A 1 97 ? 7.301 -7.031 6.562 1 97.38 97 LEU A C 1
ATOM 741 O O . LEU A 1 97 ? 7.156 -5.836 6.82 1 97.38 97 LEU A O 1
ATOM 745 N N . PRO A 1 98 ? 8.422 -7.613 6.789 1 96.81 98 PRO A N 1
ATOM 746 C CA . PRO A 1 98 ? 9.555 -6.816 7.277 1 96.81 98 PRO A CA 1
ATOM 747 C C . PRO A 1 98 ? 9.906 -5.656 6.344 1 96.81 98 PRO A C 1
ATOM 749 O O . PRO A 1 98 ? 10.258 -4.57 6.809 1 96.81 98 PRO A O 1
ATOM 752 N N . PHE A 1 99 ? 9.852 -5.883 5.066 1 97.38 99 PHE A N 1
ATOM 753 C CA . PHE A 1 99 ? 10.188 -4.84 4.105 1 97.38 99 PHE A CA 1
ATOM 754 C C . PHE A 1 99 ? 9.117 -3.756 4.082 1 97.38 99 PHE A C 1
ATOM 756 O O . PHE A 1 99 ? 9.438 -2.57 3.957 1 97.38 99 PHE A O 1
ATOM 763 N N . LEU A 1 100 ? 7.875 -4.195 4.184 1 98.19 100 LEU A N 1
ATOM 764 C CA . LEU A 1 100 ? 6.797 -3.219 4.281 1 98.19 100 LEU A CA 1
ATOM 765 C C . LEU A 1 100 ? 6.965 -2.348 5.523 1 98.19 100 LEU A C 1
ATOM 767 O O . LEU A 1 100 ? 6.867 -1.12 5.441 1 98.19 100 LEU A O 1
ATOM 771 N N . LEU A 1 101 ? 7.246 -2.957 6.656 1 97.88 101 LEU A N 1
ATOM 772 C CA . LEU A 1 101 ? 7.453 -2.242 7.914 1 97.88 101 LEU A CA 1
ATOM 773 C C . LEU A 1 101 ? 8.664 -1.314 7.816 1 97.88 101 LEU A C 1
ATOM 775 O O . LEU A 1 101 ? 8.656 -0.225 8.398 1 97.88 101 LEU A O 1
ATOM 779 N N . LEU A 1 102 ? 9.664 -1.771 7.164 1 98.25 102 LEU A N 1
ATOM 780 C CA . LEU A 1 102 ? 10.859 -0.95 7 1 98.25 102 LEU A 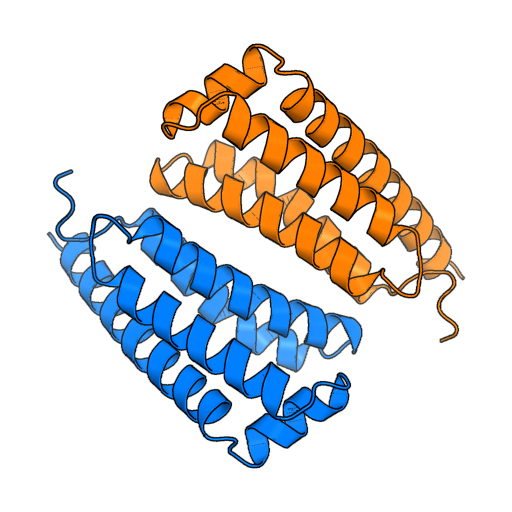CA 1
ATOM 781 C C . LEU A 1 102 ? 10.508 0.396 6.371 1 98.25 102 LEU A C 1
ATOM 783 O O . LEU A 1 102 ? 10.93 1.443 6.867 1 98.25 102 LEU A O 1
ATOM 787 N N . SER A 1 103 ? 9.758 0.348 5.266 1 98.5 103 SER A N 1
ATOM 788 C CA . SER A 1 103 ? 9.375 1.581 4.586 1 98.5 103 SER A CA 1
ATOM 789 C C . SER A 1 103 ? 8.602 2.51 5.516 1 98.5 103 SER A C 1
ATOM 791 O O . SER A 1 103 ? 8.828 3.721 5.52 1 98.5 103 SER A O 1
ATOM 793 N N . LEU A 1 104 ? 7.75 1.988 6.332 1 98.56 104 LEU A N 1
ATOM 794 C CA . LEU A 1 104 ? 6.914 2.783 7.223 1 98.56 104 LEU A CA 1
ATOM 795 C C . LEU A 1 104 ? 7.73 3.344 8.383 1 98.56 104 LEU A C 1
ATOM 797 O O . LEU A 1 104 ? 7.527 4.488 8.789 1 98.56 104 LEU A O 1
ATOM 801 N N . VAL A 1 105 ? 8.602 2.508 8.914 1 98.31 105 VAL A N 1
ATOM 802 C CA . VAL A 1 105 ? 9.477 2.957 10 1 98.31 105 VAL A CA 1
ATOM 803 C C . VAL A 1 105 ? 10.359 4.098 9.508 1 98.31 105 VAL A C 1
ATOM 805 O O . VAL A 1 105 ? 10.57 5.082 10.219 1 98.31 105 VAL A O 1
ATOM 808 N N . ILE A 1 106 ? 10.844 3.959 8.352 1 98.56 106 ILE A N 1
ATOM 809 C CA . ILE A 1 106 ? 11.695 4.996 7.77 1 98.56 106 ILE A CA 1
ATOM 810 C C . ILE A 1 106 ? 10.906 6.305 7.66 1 98.56 106 ILE A C 1
ATOM 812 O O . ILE A 1 106 ? 11.43 7.375 7.984 1 98.56 106 ILE A O 1
ATOM 816 N N . ILE A 1 107 ? 9.688 6.215 7.227 1 98.31 107 ILE A N 1
ATOM 817 C CA . ILE A 1 107 ? 8.859 7.41 7.137 1 98.31 107 ILE A CA 1
ATOM 818 C C . ILE A 1 107 ? 8.719 8.047 8.523 1 98.31 107 ILE A C 1
ATOM 820 O O . ILE A 1 107 ? 8.883 9.258 8.672 1 98.31 107 ILE A O 1
ATOM 824 N N . TYR A 1 108 ? 8.469 7.242 9.461 1 97.88 108 TYR A N 1
ATOM 825 C CA . TYR A 1 108 ? 8.227 7.727 10.812 1 97.88 108 TYR A CA 1
ATOM 826 C C . TYR A 1 108 ? 9.469 8.414 11.375 1 97.88 108 TYR A C 1
ATOM 828 O O . TYR A 1 108 ? 9.359 9.43 12.07 1 97.88 108 TYR A O 1
ATOM 836 N N . LEU A 1 109 ? 10.641 7.934 11.094 1 97.12 109 LEU A N 1
ATOM 837 C CA . LEU A 1 109 ? 11.898 8.461 11.617 1 97.12 109 LEU A CA 1
ATOM 838 C C . LEU A 1 109 ? 12.336 9.703 10.852 1 97.12 109 LEU A C 1
ATOM 840 O O . LEU A 1 109 ? 13.273 10.391 11.258 1 97.12 109 LEU A O 1
ATOM 844 N N . GLN A 1 110 ? 11.695 10.008 9.781 1 95.94 110 GLN A N 1
ATOM 845 C CA . GLN A 1 110 ? 11.945 11.219 9 1 95.94 110 GLN A CA 1
ATOM 846 C C . GLN A 1 110 ? 13.305 11.164 8.32 1 95.94 110 GLN A C 1
ATOM 848 O O . GLN A 1 110 ? 14.227 10.5 8.805 1 95.94 110 GLN A O 1
ATOM 853 N N . HIS A 1 111 ? 13.375 11.859 7.227 1 95.94 111 HIS A N 1
ATOM 854 C CA . HIS A 1 111 ? 14.648 11.922 6.52 1 95.94 111 HIS A CA 1
ATOM 855 C C . HIS A 1 111 ? 15.734 12.562 7.387 1 95.94 111 HIS A C 1
ATOM 857 O O . HIS A 1 111 ? 15.492 13.57 8.047 1 95.94 111 HIS A O 1
ATOM 863 N N . PRO A 1 112 ? 16.859 11.969 7.375 1 94.25 112 PRO A N 1
ATOM 864 C CA . PRO A 1 112 ? 17.906 12.461 8.266 1 94.25 112 PRO A CA 1
ATOM 865 C C . PRO A 1 112 ? 18.344 13.891 7.934 1 94.25 112 PRO A C 1
ATOM 867 O O . PRO A 1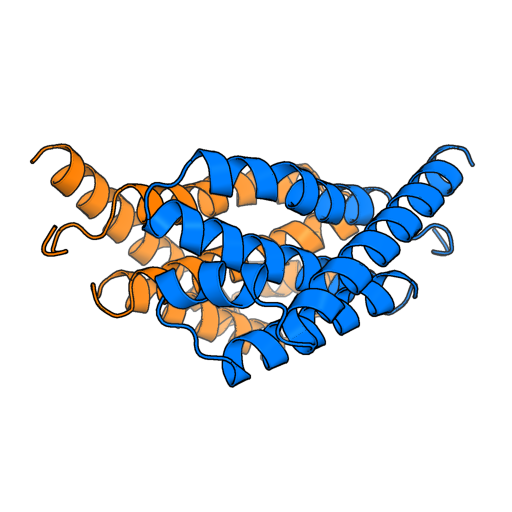 112 ? 18.844 14.602 8.805 1 94.25 112 PRO A O 1
ATOM 870 N N . LEU A 1 113 ? 18.172 14.273 6.754 1 91.62 113 LEU A N 1
ATOM 871 C CA . LEU A 1 113 ? 18.594 15.609 6.34 1 91.62 113 LEU A CA 1
ATOM 872 C C . LEU A 1 113 ? 17.422 16.594 6.395 1 91.62 113 LEU A C 1
ATOM 874 O O . LEU A 1 113 ? 17.547 17.734 5.953 1 91.62 113 LEU A O 1
ATOM 878 N N . SER A 1 114 ? 16.312 15.969 6.789 1 83.5 114 SER A N 1
ATOM 879 C CA . SER A 1 114 ? 15.172 16.891 6.902 1 83.5 114 SER A CA 1
ATOM 880 C C . SER A 1 114 ? 15.391 17.891 8.023 1 83.5 114 SER A C 1
ATOM 882 O O . SER A 1 114 ? 16.016 17.578 9.039 1 83.5 114 SER A O 1
ATOM 884 N N . LYS A 1 115 ? 15.219 19.047 7.5 1 66.06 115 LYS A N 1
ATOM 885 C CA . LYS A 1 115 ? 15.375 20.156 8.453 1 66.06 115 LYS A CA 1
ATOM 886 C C . LYS A 1 115 ? 14.32 20.078 9.547 1 66.06 115 LYS A C 1
ATOM 888 O O . LYS A 1 115 ? 13.125 20.156 9.273 1 66.06 115 LYS A O 1
ATOM 893 N N . ALA A 1 116 ? 14.227 18.906 10.258 1 47.84 116 ALA A N 1
ATOM 894 C CA . ALA A 1 116 ? 13.312 19.188 11.375 1 47.84 116 ALA A CA 1
ATOM 895 C C . ALA A 1 116 ? 13.781 20.391 12.18 1 47.84 116 ALA A C 1
ATOM 897 O O . ALA A 1 116 ? 14.977 20.703 12.219 1 47.84 116 ALA A O 1
ATOM 898 N N . MET B 1 1 ? -18.484 -22.906 4 1 86.56 1 MET B N 1
ATOM 899 C CA . MET B 1 1 ? -19.719 -22.125 3.947 1 86.56 1 MET B CA 1
ATOM 900 C C . MET B 1 1 ? -19.641 -20.922 4.879 1 86.56 1 MET B C 1
ATOM 902 O O . MET B 1 1 ? -19.875 -19.797 4.453 1 86.56 1 MET B O 1
ATOM 906 N N . ILE B 1 2 ? -19.125 -21.141 6.102 1 92.44 2 ILE B N 1
ATOM 907 C CA . ILE B 1 2 ? -19.094 -20.062 7.082 1 92.44 2 ILE B CA 1
ATOM 908 C C . ILE B 1 2 ? -18.094 -19 6.637 1 92.44 2 ILE B C 1
ATOM 910 O O . ILE B 1 2 ? -18.359 -17.797 6.75 1 92.44 2 ILE B O 1
ATOM 914 N N . LEU B 1 3 ? -16.984 -19.406 6.152 1 91.38 3 LEU B N 1
ATOM 915 C CA . LEU B 1 3 ? -15.969 -18.453 5.73 1 91.38 3 LEU B CA 1
ATOM 916 C C . LEU B 1 3 ? -16.469 -17.609 4.559 1 91.38 3 LEU B C 1
ATOM 918 O O . LEU B 1 3 ? -16.125 -16.422 4.449 1 91.38 3 LEU B O 1
ATOM 922 N N . LYS B 1 4 ? -17.297 -18.188 3.74 1 94.12 4 LYS B N 1
ATOM 923 C CA . LYS B 1 4 ? -17.859 -17.438 2.617 1 94.12 4 LYS B CA 1
ATOM 924 C C . LYS B 1 4 ? -18.828 -16.375 3.102 1 94.12 4 LYS B C 1
ATOM 926 O O . LYS B 1 4 ? -18.859 -15.266 2.57 1 94.12 4 LYS B O 1
ATOM 931 N N . ILE B 1 5 ? -19.609 -16.766 4.023 1 95.5 5 ILE B N 1
ATOM 932 C CA . ILE B 1 5 ? -20.547 -15.812 4.598 1 95.5 5 ILE B CA 1
ATOM 933 C C . ILE B 1 5 ? -19.797 -14.688 5.293 1 95.5 5 ILE B C 1
ATOM 935 O O . ILE B 1 5 ? -20.109 -13.508 5.113 1 95.5 5 ILE B O 1
ATOM 939 N N . ILE B 1 6 ? -18.828 -15.07 6.098 1 96.56 6 ILE B N 1
ATOM 940 C CA . ILE B 1 6 ? -18.016 -14.078 6.797 1 96.56 6 ILE B CA 1
ATOM 941 C C . ILE B 1 6 ? -17.406 -13.109 5.789 1 96.56 6 ILE B C 1
ATOM 943 O O . ILE B 1 6 ? -17.484 -11.891 5.969 1 96.56 6 ILE B O 1
ATOM 947 N N . ASN B 1 7 ? -16.812 -13.688 4.734 1 97.31 7 ASN B N 1
ATOM 948 C CA . ASN B 1 7 ? -16.141 -12.82 3.771 1 97.31 7 ASN B CA 1
ATOM 949 C C . ASN B 1 7 ? -17.141 -11.953 3.01 1 97.31 7 ASN B C 1
ATOM 951 O O . ASN B 1 7 ? -16.812 -10.828 2.623 1 97.31 7 ASN B O 1
ATOM 955 N N . SER B 1 8 ? -18.344 -12.477 2.826 1 97.62 8 SER B N 1
ATOM 956 C CA . SER B 1 8 ? -19.391 -11.656 2.207 1 97.62 8 SER B CA 1
ATOM 957 C C . SER B 1 8 ? -19.719 -10.438 3.061 1 97.62 8 SER B C 1
ATOM 959 O O . SER B 1 8 ? -19.844 -9.328 2.541 1 97.62 8 SER B O 1
ATOM 961 N N . VAL B 1 9 ? -19.781 -10.648 4.293 1 97.94 9 VAL B N 1
ATOM 962 C CA . VAL B 1 9 ? -20.094 -9.555 5.215 1 97.94 9 VAL B CA 1
ATOM 963 C C . VAL B 1 9 ? -18.938 -8.555 5.238 1 97.94 9 VAL B C 1
ATOM 965 O O . VAL B 1 9 ? -19.156 -7.344 5.195 1 97.94 9 VAL B O 1
ATOM 968 N N . LEU B 1 10 ? -17.734 -9.047 5.312 1 98.12 10 LEU B N 1
ATOM 969 C CA . LEU B 1 10 ? -16.562 -8.172 5.328 1 98.12 10 LEU B CA 1
ATOM 970 C C . LEU B 1 10 ? -16.5 -7.34 4.055 1 98.12 10 LEU B C 1
ATOM 972 O O . LEU B 1 10 ? -16.188 -6.145 4.109 1 98.12 10 LEU B O 1
AT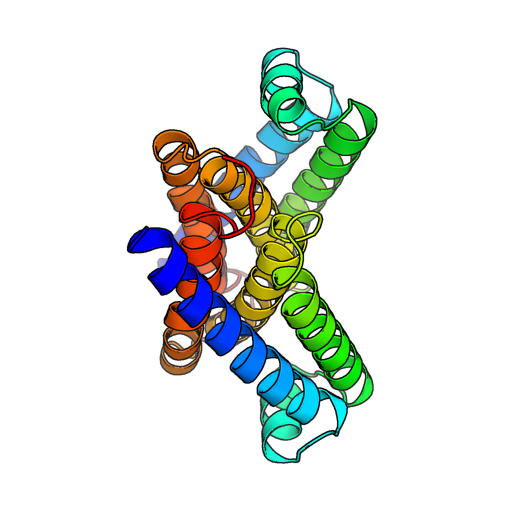OM 976 N N . ILE B 1 11 ? -16.766 -7.945 2.922 1 98.38 11 ILE B N 1
ATOM 977 C CA . ILE B 1 11 ? -16.734 -7.262 1.636 1 98.38 11 ILE B CA 1
ATOM 978 C C . ILE B 1 11 ? -17.781 -6.16 1.604 1 98.38 11 ILE B C 1
ATOM 980 O O . ILE B 1 11 ? -17.516 -5.039 1.162 1 98.38 11 ILE B O 1
ATOM 984 N N . LEU B 1 12 ? -18.984 -6.434 2.107 1 98.12 12 LEU B N 1
ATOM 985 C CA . LEU B 1 12 ? -20.047 -5.441 2.125 1 98.12 12 LEU B CA 1
ATOM 986 C C . LEU B 1 12 ? -19.703 -4.281 3.049 1 98.12 12 LEU B C 1
ATOM 988 O O . LEU B 1 12 ? -19.984 -3.123 2.736 1 98.12 12 LEU B O 1
ATOM 992 N N . PHE B 1 13 ? -19.125 -4.582 4.156 1 98.12 13 PHE B N 1
ATOM 993 C CA . PHE B 1 13 ? -18.672 -3.541 5.07 1 98.12 13 PHE B CA 1
ATOM 994 C C . PHE B 1 13 ? -17.594 -2.682 4.418 1 98.12 13 PHE B C 1
ATOM 996 O O . PHE B 1 13 ? -17.625 -1.453 4.523 1 98.12 13 PHE B O 1
ATOM 1003 N N . ALA B 1 14 ? -16.641 -3.326 3.801 1 97.06 14 ALA B N 1
ATOM 1004 C CA . ALA B 1 14 ? -15.57 -2.607 3.107 1 97.06 14 ALA B CA 1
ATOM 1005 C C . ALA B 1 14 ? -16.141 -1.713 2.008 1 97.06 14 ALA B C 1
ATOM 1007 O O . ALA B 1 14 ? -15.695 -0.578 1.828 1 97.06 14 ALA B O 1
ATOM 1008 N N . LEU B 1 15 ? -17.094 -2.264 1.29 1 97.88 15 LEU B N 1
ATOM 1009 C CA . LEU B 1 15 ? -17.766 -1.477 0.262 1 97.88 15 LEU B CA 1
ATOM 1010 C C . LEU B 1 15 ? -18.438 -0.248 0.87 1 97.88 15 LEU B C 1
ATOM 1012 O O . LEU B 1 15 ? -18.281 0.865 0.364 1 97.88 15 LEU B O 1
ATOM 1016 N N . TYR B 1 16 ? -19.203 -0.45 1.895 1 98.31 16 TYR B N 1
ATOM 1017 C CA . TYR B 1 16 ? -19.906 0.648 2.551 1 98.31 16 TYR B CA 1
ATOM 1018 C C . TYR B 1 16 ? -18.922 1.718 3.02 1 98.31 16 TYR B C 1
ATOM 1020 O O . TYR B 1 16 ? -19.094 2.9 2.719 1 98.31 16 TYR B O 1
ATOM 1028 N N . MET B 1 17 ? -17.906 1.344 3.734 1 97.31 17 MET B N 1
ATOM 1029 C CA . MET B 1 17 ? -16.922 2.283 4.273 1 97.31 17 MET B CA 1
ATOM 1030 C C . MET B 1 17 ? -16.156 2.979 3.152 1 97.31 17 MET B C 1
ATOM 1032 O O . MET B 1 17 ? -15.875 4.172 3.238 1 97.31 17 MET B O 1
ATOM 1036 N N . GLY B 1 18 ? -15.719 2.178 2.133 1 97.44 18 GLY B N 1
ATOM 1037 C CA . GLY B 1 18 ? -15.008 2.74 0.996 1 97.44 18 GLY B CA 1
ATOM 1038 C C . GLY B 1 18 ? -15.812 3.789 0.25 1 97.44 18 GLY B C 1
ATOM 1039 O O . GLY B 1 18 ? -15.289 4.844 -0.106 1 97.44 18 GLY B O 1
ATOM 1040 N N . VAL B 1 19 ? -17.062 3.549 0.022 1 97.94 19 VAL B N 1
ATOM 1041 C CA . VAL B 1 19 ? -17.922 4.496 -0.677 1 97.94 19 VAL B CA 1
ATOM 1042 C C . VAL B 1 19 ? -18.188 5.711 0.211 1 97.94 19 VAL B C 1
ATOM 1044 O O . VAL B 1 19 ? -18.125 6.852 -0.254 1 97.94 19 VAL B O 1
ATOM 1047 N N . LYS B 1 20 ? -18.484 5.426 1.449 1 97.31 20 LYS B N 1
ATOM 1048 C CA . LYS B 1 20 ? -18.734 6.527 2.377 1 97.31 20 LYS B CA 1
ATOM 1049 C C . LYS B 1 20 ? -17.531 7.469 2.449 1 97.31 20 LYS B C 1
ATOM 1051 O O . LYS B 1 20 ? -17.688 8.688 2.309 1 97.31 20 LYS B O 1
ATOM 1056 N N . GLN B 1 21 ? -16.391 6.934 2.686 1 96.69 21 GLN B N 1
ATOM 1057 C CA . GLN B 1 21 ? -15.164 7.734 2.775 1 96.69 21 GLN B CA 1
ATOM 1058 C C . GLN B 1 21 ? -14.844 8.391 1.437 1 96.69 21 GLN B C 1
ATOM 1060 O O . GLN B 1 21 ? -14.492 9.57 1.385 1 96.69 21 GLN B O 1
ATOM 1065 N N . GLY B 1 22 ? -14.898 7.602 0.346 1 97.25 22 GLY B N 1
ATOM 1066 C CA . GLY B 1 22 ? -14.641 8.148 -0.976 1 97.25 22 GLY B CA 1
ATOM 1067 C C . GLY B 1 22 ? -15.57 9.289 -1.339 1 97.25 22 GLY B C 1
ATOM 1068 O O . GLY B 1 22 ? -15.141 10.297 -1.902 1 97.25 22 GLY B O 1
ATOM 1069 N N . TRP B 1 23 ? -16.797 9.188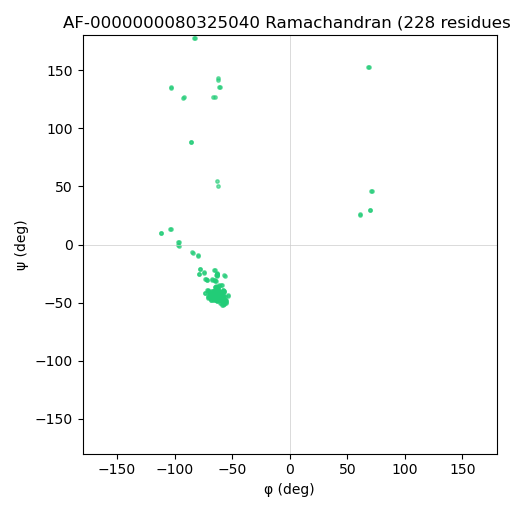 -1.007 1 97.75 23 TRP B N 1
ATOM 1070 C CA . TRP B 1 23 ? -17.781 10.219 -1.296 1 97.75 23 TRP B CA 1
ATOM 1071 C C . TRP B 1 23 ? -17.484 11.492 -0.507 1 97.75 23 TRP B C 1
ATOM 1073 O O . TRP B 1 23 ? -17.641 12.602 -1.023 1 97.75 23 TRP B O 1
ATOM 1083 N N . ALA B 1 24 ? -17.156 11.281 0.751 1 96.94 24 ALA B N 1
ATOM 1084 C CA . ALA B 1 24 ? -16.797 12.43 1.575 1 96.94 24 ALA B CA 1
ATOM 1085 C C . ALA B 1 24 ? -15.617 13.188 0.974 1 96.94 24 ALA B C 1
ATOM 1087 O O . ALA B 1 24 ? -15.594 14.422 0.977 1 96.94 24 ALA B O 1
ATOM 1088 N N . MET B 1 25 ? -14.656 12.477 0.469 1 97.06 25 MET B N 1
ATOM 1089 C CA . MET B 1 25 ? -13.492 13.094 -0.162 1 97.06 25 MET B CA 1
ATOM 1090 C C . MET B 1 25 ? -13.883 13.758 -1.482 1 97.06 25 MET B C 1
ATOM 1092 O O . MET B 1 25 ? -13.516 14.906 -1.738 1 97.06 25 MET B O 1
ATOM 1096 N N . PHE B 1 26 ? -14.625 13.07 -2.262 1 97.12 26 PHE B N 1
ATOM 1097 C CA . PHE B 1 26 ? -15.008 13.539 -3.586 1 97.12 26 PHE B CA 1
ATOM 1098 C C . PHE B 1 26 ? -15.883 14.789 -3.486 1 97.12 26 PHE B C 1
ATOM 1100 O O . PHE B 1 26 ? -15.711 15.734 -4.262 1 97.12 26 PHE B O 1
ATOM 1107 N N . SER B 1 27 ? -16.75 14.883 -2.502 1 96.88 27 SER B N 1
ATOM 1108 C CA . SER B 1 27 ? -17.672 15.992 -2.346 1 96.88 27 SER B CA 1
ATOM 1109 C C . SER B 1 27 ? -17.016 17.172 -1.621 1 96.88 27 SER B C 1
ATOM 1111 O O . SER B 1 27 ? -17.625 18.234 -1.472 1 96.88 27 SER B O 1
ATOM 1113 N N . GLY B 1 28 ? -15.898 16.953 -1.164 1 94.38 28 GLY B N 1
ATOM 1114 C CA . GLY B 1 28 ? -15.156 18.031 -0.517 1 94.38 28 GLY B CA 1
ATOM 1115 C C . GLY B 1 28 ? -15.742 18.422 0.826 1 94.38 28 GLY B C 1
ATOM 1116 O O . GLY B 1 28 ? -15.898 19.625 1.114 1 94.38 28 GLY B O 1
ATOM 1117 N N . LYS B 1 29 ? -16.047 17.438 1.62 1 95.06 29 LYS B N 1
ATOM 1118 C CA . LYS B 1 29 ? -16.516 17.781 2.959 1 95.06 29 LYS B CA 1
ATOM 1119 C C . LYS B 1 29 ? -15.453 18.531 3.75 1 95.06 29 LYS B C 1
ATOM 1121 O O . LYS B 1 29 ? -14.266 18.188 3.676 1 95.06 29 LYS B O 1
ATOM 1126 N N . ALA B 1 30 ? -15.773 19.453 4.523 1 93.69 30 ALA B N 1
ATOM 1127 C CA . ALA B 1 30 ? -14.867 20.391 5.188 1 93.69 30 ALA B CA 1
ATOM 1128 C C . ALA B 1 30 ? -13.867 19.656 6.074 1 93.69 30 ALA B C 1
ATOM 1130 O O . ALA B 1 30 ? -12.656 19.875 5.98 1 93.69 30 ALA B O 1
ATOM 1131 N N . PRO B 1 31 ? -14.398 18.688 6.91 1 93.06 31 PRO B N 1
ATOM 1132 C CA . PRO B 1 31 ? -13.438 17.984 7.762 1 93.06 31 PRO B CA 1
ATOM 1133 C C . PRO B 1 31 ? -12.391 17.219 6.957 1 93.06 31 PRO B C 1
ATOM 1135 O O . PRO B 1 31 ? -11.227 17.141 7.371 1 93.06 31 PRO B O 1
ATOM 1138 N N . MET B 1 32 ? -12.75 16.688 5.848 1 91.31 32 MET B N 1
ATOM 1139 C CA . MET B 1 32 ? -11.828 15.945 4.996 1 91.31 32 MET B CA 1
ATOM 1140 C C . MET B 1 32 ? -10.82 16.891 4.34 1 91.31 32 MET B C 1
ATOM 1142 O O . MET B 1 32 ? -9.617 16.609 4.332 1 91.31 32 MET B O 1
ATOM 1146 N N . LEU B 1 33 ? -11.289 17.953 3.836 1 93.56 33 LEU B N 1
ATOM 1147 C CA . LEU B 1 33 ? -10.406 18.906 3.189 1 93.56 33 LEU B CA 1
ATOM 1148 C C . LEU B 1 33 ? -9.414 19.484 4.188 1 93.56 33 LEU B C 1
ATOM 1150 O O . LEU B 1 33 ? -8.242 19.688 3.857 1 93.56 33 LEU B O 1
ATOM 1154 N N . GLU B 1 34 ? -9.844 19.719 5.363 1 93.62 34 GLU B N 1
ATOM 1155 C CA . GLU B 1 34 ? -8.961 20.219 6.41 1 93.62 34 GLU B CA 1
ATOM 1156 C C . GLU B 1 34 ? -7.867 19.203 6.742 1 93.62 34 GLU B C 1
ATOM 1158 O O . GLU B 1 34 ? -6.703 19.578 6.914 1 93.62 34 GLU B O 1
ATOM 1163 N N . MET B 1 35 ? -8.258 17.984 6.809 1 91.75 35 MET B N 1
ATOM 1164 C CA . MET B 1 35 ? -7.301 16.922 7.117 1 91.75 35 MET B CA 1
ATOM 1165 C C . MET B 1 35 ? -6.215 16.844 6.047 1 91.75 35 MET B C 1
ATOM 1167 O O . MET B 1 35 ? -5.023 16.828 6.363 1 91.75 35 MET B O 1
ATOM 1171 N N . PHE B 1 36 ? -6.57 16.891 4.824 1 95.31 36 PHE B N 1
ATOM 1172 C CA . PHE B 1 36 ? -5.633 16.703 3.719 1 95.31 36 PHE B CA 1
ATOM 1173 C C . PHE B 1 36 ? -4.824 17.969 3.479 1 95.31 36 PHE B C 1
ATOM 1175 O O . PHE B 1 36 ? -3.713 17.922 2.947 1 95.31 36 PHE B O 1
ATOM 1182 N N . SER B 1 37 ? -5.391 19.094 3.863 1 93.88 37 SER B N 1
ATOM 1183 C CA . SER B 1 37 ? -4.688 20.359 3.67 1 93.88 37 SER B CA 1
ATOM 1184 C C . SER B 1 37 ? -3.395 20.391 4.477 1 93.88 37 SER B C 1
ATOM 1186 O O . SER B 1 37 ? -2.439 21.078 4.094 1 93.88 37 SER B O 1
ATOM 1188 N N . LYS B 1 38 ? -3.393 19.641 5.508 1 92.44 38 LYS B N 1
ATOM 1189 C CA . LYS B 1 38 ? -2.189 19.578 6.332 1 92.44 38 LYS B CA 1
ATOM 1190 C C . LYS B 1 38 ? -1.012 19 5.551 1 92.44 38 LYS B C 1
ATOM 1192 O O . LYS B 1 38 ? 0.147 19.266 5.879 1 92.44 38 LYS B O 1
ATOM 1197 N N . TRP B 1 39 ? -1.297 18.234 4.559 1 94 39 TRP B N 1
ATOM 1198 C CA . TRP B 1 39 ? -0.262 17.625 3.734 1 94 39 TRP B CA 1
ATOM 1199 C C . TRP B 1 39 ? -0.136 18.344 2.395 1 94 39 TRP B C 1
ATOM 1201 O O . TRP B 1 39 ? 0.308 17.75 1.407 1 94 39 TRP B O 1
ATOM 1211 N N . ASP B 1 40 ? -0.736 19.484 2.32 1 91.81 40 ASP B N 1
ATOM 1212 C CA . ASP B 1 40 ? -0.647 20.375 1.173 1 91.81 40 ASP B CA 1
ATOM 1213 C C . ASP B 1 40 ? -1.384 19.797 -0.034 1 91.81 40 ASP B C 1
ATOM 1215 O O . ASP B 1 40 ? -0.932 19.938 -1.172 1 91.81 40 ASP B O 1
ATOM 1219 N N . MET B 1 41 ? -2.377 19.047 0.309 1 93.12 41 MET B N 1
ATOM 1220 C CA . MET B 1 41 ? -3.223 18.531 -0.765 1 93.12 41 MET B CA 1
ATOM 1221 C C . MET B 1 41 ? -4.402 19.469 -1.021 1 93.12 41 MET B C 1
ATOM 1223 O O . MET B 1 41 ? -5.121 19.828 -0.09 1 93.12 41 MET B O 1
ATOM 1227 N N . GLY B 1 42 ? -4.551 19.859 -2.299 1 93.69 42 GLY B N 1
ATOM 1228 C CA . GLY B 1 42 ? -5.676 20.719 -2.666 1 93.69 42 GLY B CA 1
ATOM 1229 C C . GLY B 1 42 ? -6.957 19.938 -2.908 1 93.69 42 GLY B C 1
ATOM 1230 O O . GLY B 1 42 ? -6.969 18.703 -2.814 1 93.69 42 GLY B O 1
ATOM 1231 N N . LYS B 1 43 ? -8.039 20.641 -3.197 1 94.69 43 LYS B N 1
ATOM 1232 C CA . LYS B 1 43 ? -9.375 20.078 -3.396 1 94.69 43 LYS B CA 1
ATOM 1233 C C . LYS B 1 43 ? -9.375 19.078 -4.555 1 94.69 43 LYS B C 1
ATOM 1235 O O . LYS B 1 43 ? -9.969 18 -4.457 1 94.69 43 LYS B O 1
ATOM 1240 N N . ASN B 1 44 ? -8.727 19.375 -5.609 1 95.19 44 ASN B N 1
ATOM 1241 C CA . ASN B 1 44 ? -8.719 18.516 -6.781 1 95.19 44 ASN B CA 1
ATOM 1242 C C . ASN B 1 44 ? -8.039 17.172 -6.484 1 95.19 44 ASN B C 1
ATOM 1244 O O . ASN B 1 44 ? -8.531 16.125 -6.887 1 95.19 44 ASN B O 1
ATOM 1248 N N . SER B 1 45 ? -6.91 17.219 -5.816 1 95.69 45 SER B N 1
ATOM 1249 C CA . SER B 1 45 ? -6.199 15.984 -5.477 1 95.69 45 SER B CA 1
ATOM 1250 C C . SER B 1 45 ? -7.027 15.109 -4.543 1 95.69 45 SER B C 1
ATOM 1252 O O . SER B 1 45 ? -7.059 13.891 -4.695 1 95.69 45 SER B O 1
ATOM 1254 N N . VAL B 1 46 ? -7.684 15.766 -3.658 1 97 46 VAL B N 1
ATOM 1255 C CA . VAL B 1 46 ? -8.516 15.031 -2.713 1 97 46 VAL B CA 1
ATOM 1256 C C . VAL B 1 46 ? -9.695 14.398 -3.445 1 97 46 VAL B C 1
ATOM 1258 O O . VAL B 1 46 ? -10.047 13.242 -3.184 1 97 46 VAL B O 1
ATOM 1261 N N . MET B 1 47 ? -10.281 15.117 -4.387 1 97.44 47 MET B N 1
ATOM 1262 C CA . MET B 1 47 ? -11.398 14.594 -5.172 1 97.44 47 MET B CA 1
ATOM 1263 C C . MET B 1 47 ? -10.969 13.375 -5.988 1 97.44 47 MET B C 1
ATOM 1265 O O . MET B 1 47 ? -11.703 12.391 -6.074 1 97.44 47 MET B O 1
ATOM 1269 N N . VAL B 1 48 ? -9.812 13.484 -6.559 1 97.31 48 VAL B N 1
ATOM 1270 C CA . VAL B 1 48 ? -9.289 12.375 -7.344 1 97.31 48 VAL B CA 1
ATOM 1271 C C . VAL B 1 48 ? -9.086 11.156 -6.441 1 97.31 48 VAL B C 1
ATOM 1273 O O . VAL B 1 48 ? -9.477 10.039 -6.797 1 97.31 48 VAL B O 1
ATOM 1276 N N . LEU B 1 49 ? -8.516 11.359 -5.262 1 97.5 49 LEU B N 1
ATOM 1277 C CA . LEU B 1 49 ? -8.328 10.273 -4.312 1 97.5 49 LEU B CA 1
ATOM 1278 C C . LEU B 1 49 ? -9.664 9.656 -3.92 1 97.5 49 LEU B C 1
ATOM 1280 O O . LEU B 1 49 ? -9.766 8.438 -3.746 1 97.5 49 LEU B O 1
ATOM 1284 N N . GLY B 1 50 ? -10.641 10.523 -3.719 1 97.94 50 GLY B N 1
ATOM 1285 C CA . GLY B 1 50 ? -11.977 10.039 -3.406 1 97.94 50 GLY B CA 1
ATOM 1286 C C . GLY B 1 50 ? -12.547 9.117 -4.473 1 97.94 50 GLY B C 1
ATOM 1287 O O . GLY B 1 50 ? -13.102 8.062 -4.164 1 97.94 50 GLY B O 1
ATOM 1288 N N . VAL B 1 51 ? -12.406 9.516 -5.703 1 98.38 51 VAL B N 1
ATOM 1289 C CA . VAL B 1 51 ? -12.898 8.727 -6.828 1 98.38 51 VAL B CA 1
ATOM 1290 C C . VAL B 1 51 ? -12.18 7.379 -6.863 1 98.38 51 VAL B C 1
ATOM 1292 O O . VAL B 1 51 ? -12.812 6.332 -7.02 1 98.38 51 VAL B O 1
ATOM 1295 N N . ILE B 1 52 ? -10.867 7.406 -6.719 1 98.38 52 ILE B N 1
ATOM 1296 C CA . ILE B 1 52 ? -10.07 6.184 -6.715 1 98.38 52 ILE B CA 1
ATOM 1297 C C . ILE B 1 52 ? -10.539 5.266 -5.59 1 98.38 52 ILE B C 1
ATOM 1299 O O . ILE B 1 52 ? -10.68 4.059 -5.785 1 98.38 52 ILE B O 1
ATOM 1303 N N . THR B 1 53 ? -10.758 5.84 -4.418 1 98.19 53 THR B N 1
ATOM 1304 C CA . THR B 1 53 ? -11.227 5.082 -3.264 1 98.19 53 THR B CA 1
ATOM 1305 C C . THR B 1 53 ? -12.555 4.398 -3.568 1 98.19 53 THR B C 1
ATOM 1307 O O . THR B 1 53 ? -12.727 3.213 -3.279 1 98.19 53 THR B O 1
ATOM 1310 N N . MET B 1 54 ? -13.422 5.109 -4.184 1 98.5 54 MET B N 1
ATOM 1311 C CA . MET B 1 54 ? -14.734 4.535 -4.5 1 98.5 54 MET B CA 1
ATOM 1312 C C . MET B 1 54 ? -14.609 3.453 -5.566 1 98.5 54 MET B C 1
ATOM 1314 O O . MET B 1 54 ? -15.281 2.422 -5.488 1 98.5 54 MET B O 1
ATOM 1318 N N . ILE B 1 55 ? -13.828 3.705 -6.543 1 98.5 55 ILE B N 1
ATOM 1319 C CA . ILE B 1 55 ? -13.602 2.695 -7.57 1 98.5 55 ILE B CA 1
ATOM 1320 C C . ILE B 1 55 ? -13.07 1.416 -6.93 1 98.5 55 ILE B C 1
ATOM 1322 O O . ILE B 1 55 ? -13.555 0.32 -7.215 1 98.5 55 ILE B O 1
ATOM 1326 N N . GLY B 1 56 ? -12.047 1.521 -6.07 1 98.44 56 GLY B N 1
ATOM 1327 C CA . GLY B 1 56 ? -11.508 0.368 -5.359 1 98.44 56 GLY B CA 1
ATOM 1328 C C . GLY B 1 56 ? -12.57 -0.411 -4.605 1 98.44 56 GLY B C 1
ATOM 1329 O O . GLY B 1 56 ? -12.609 -1.641 -4.676 1 98.44 56 GLY B O 1
ATOM 1330 N N . ALA B 1 57 ? -13.398 0.312 -3.951 1 98.38 57 ALA B N 1
ATOM 1331 C CA . ALA B 1 57 ? -14.453 -0.317 -3.16 1 98.38 57 ALA B CA 1
ATOM 1332 C C . ALA B 1 57 ? -15.398 -1.121 -4.047 1 98.38 57 ALA B C 1
ATOM 1334 O O . ALA B 1 57 ? -15.781 -2.244 -3.707 1 98.38 57 ALA B O 1
ATOM 1335 N N . VAL B 1 58 ? -15.75 -0.604 -5.156 1 98.44 58 VAL B N 1
ATOM 1336 C CA . VAL B 1 58 ? -16.688 -1.255 -6.055 1 98.44 58 VAL B CA 1
ATOM 1337 C C . VAL B 1 58 ? -16.031 -2.475 -6.699 1 98.44 58 VAL B C 1
ATOM 1339 O O . VAL B 1 58 ? -16.672 -3.521 -6.848 1 98.44 58 VAL B O 1
ATOM 1342 N N . LEU B 1 59 ? -14.82 -2.369 -7.055 1 98.44 59 LEU B N 1
ATOM 1343 C CA . LEU B 1 59 ? -14.109 -3.447 -7.734 1 98.44 59 LEU B CA 1
ATOM 1344 C C . LEU B 1 59 ? -14 -4.676 -6.836 1 98.44 59 LEU B C 1
ATOM 1346 O O . LEU B 1 59 ? -13.898 -5.801 -7.328 1 98.44 59 LEU B O 1
ATOM 1350 N N . VAL B 1 60 ? -14.016 -4.492 -5.562 1 98.19 60 VAL B N 1
ATOM 1351 C CA . VAL B 1 60 ? -13.883 -5.59 -4.609 1 98.19 60 VAL B CA 1
ATOM 1352 C C . VAL B 1 60 ? -15.086 -6.523 -4.727 1 98.19 60 VAL B C 1
ATOM 1354 O O . VAL B 1 60 ? -15 -7.703 -4.383 1 98.19 60 VAL B O 1
ATOM 1357 N N . LEU B 1 61 ? -16.172 -6.055 -5.238 1 97.19 61 LEU B N 1
ATOM 1358 C CA . LEU B 1 61 ? -17.422 -6.797 -5.289 1 97.19 61 LEU B CA 1
ATOM 1359 C C . LEU B 1 61 ? -17.375 -7.883 -6.359 1 97.19 61 LEU B C 1
ATOM 1361 O O . LEU B 1 61 ? -18.109 -8.859 -6.293 1 97.19 61 LEU B O 1
ATOM 1365 N N . PHE B 1 62 ? -16.531 -7.676 -7.301 1 97.06 62 PHE B N 1
ATOM 1366 C CA . PHE B 1 62 ? -16.516 -8.586 -8.438 1 97.06 62 PHE B CA 1
ATOM 1367 C C . PHE B 1 62 ? -15.344 -9.555 -8.344 1 97.06 62 PHE B C 1
ATOM 1369 O O . PHE B 1 62 ? -14.211 -9.133 -8.094 1 97.06 62 PHE B O 1
ATOM 1376 N N . PRO B 1 63 ? -15.562 -10.859 -8.609 1 95.94 63 PRO B N 1
ATOM 1377 C CA . PRO B 1 63 ? -14.508 -11.875 -8.461 1 95.94 63 PRO B CA 1
ATOM 1378 C C . PRO B 1 63 ? -13.297 -11.594 -9.352 1 95.94 63 PRO B C 1
ATOM 1380 O O . PRO B 1 63 ? -12.156 -11.805 -8.93 1 95.94 63 PRO B O 1
ATOM 1383 N N . ARG B 1 64 ? -13.531 -11.047 -10.547 1 95 64 ARG B N 1
ATOM 1384 C CA . ARG B 1 64 ? -12.461 -10.844 -11.516 1 95 64 ARG B CA 1
ATOM 1385 C C . ARG B 1 64 ? -11.555 -9.695 -11.094 1 95 64 ARG B C 1
ATOM 1387 O O . ARG B 1 64 ? -10.359 -9.688 -11.406 1 95 64 ARG B O 1
ATOM 1394 N N . THR B 1 65 ? -12.102 -8.766 -10.414 1 97.44 65 THR B N 1
ATOM 1395 C CA . THR B 1 65 ? -11.344 -7.57 -10.055 1 97.44 65 THR B CA 1
ATOM 1396 C C . THR B 1 65 ? -11.094 -7.527 -8.555 1 97.44 65 THR B C 1
ATOM 1398 O O . THR B 1 65 ? -10.578 -6.535 -8.031 1 97.44 65 THR B O 1
ATOM 1401 N N . PHE B 1 66 ? -11.406 -8.602 -7.977 1 98.06 66 PHE B N 1
ATOM 1402 C CA . PHE B 1 66 ? -11.414 -8.703 -6.523 1 98.06 66 PHE B CA 1
ATOM 1403 C C . PHE B 1 66 ? -10.055 -8.344 -5.945 1 98.06 66 PHE B C 1
ATOM 1405 O O . PHE B 1 66 ? -9.953 -7.512 -5.039 1 98.06 66 PHE B O 1
ATOM 1412 N N . LEU B 1 67 ? -9.039 -8.898 -6.461 1 97.38 67 LEU B N 1
ATOM 1413 C CA . LEU B 1 67 ? -7.695 -8.68 -5.938 1 97.38 67 LEU B CA 1
ATOM 1414 C C . LEU B 1 67 ? -7.242 -7.25 -6.184 1 97.38 67 LEU B C 1
ATOM 1416 O O . LEU B 1 67 ? -6.738 -6.586 -5.27 1 97.38 67 LEU B O 1
ATOM 1420 N N . ILE B 1 68 ? -7.41 -6.766 -7.375 1 97 68 ILE B N 1
ATOM 1421 C CA . ILE B 1 68 ? -6.969 -5.418 -7.727 1 97 68 ILE B CA 1
ATOM 1422 C C . ILE B 1 68 ? -7.777 -4.391 -6.938 1 97 68 ILE B C 1
ATOM 1424 O O . ILE B 1 68 ? -7.238 -3.361 -6.52 1 97 68 ILE B O 1
ATOM 1428 N N . GLY B 1 69 ? -9.055 -4.664 -6.809 1 98.38 69 GLY B N 1
ATOM 1429 C CA . GLY B 1 69 ? -9.867 -3.777 -5.988 1 98.38 69 GLY B CA 1
ATOM 1430 C C . GLY B 1 69 ? -9.359 -3.65 -4.566 1 98.38 69 GLY B C 1
ATOM 1431 O O . GLY B 1 69 ? -9.227 -2.541 -4.047 1 98.38 69 GLY B O 1
ATOM 1432 N N . ASN B 1 70 ? -9.094 -4.758 -3.951 1 98.62 70 ASN B N 1
ATOM 1433 C CA . ASN B 1 70 ? -8.57 -4.742 -2.592 1 98.62 70 ASN B CA 1
ATOM 1434 C C . ASN B 1 70 ? -7.203 -4.059 -2.525 1 98.62 70 ASN B C 1
ATOM 1436 O O . ASN B 1 70 ? -6.91 -3.342 -1.568 1 98.62 70 ASN B O 1
ATOM 1440 N N . PHE B 1 71 ? -6.398 -4.254 -3.531 1 98.44 71 PHE B N 1
ATOM 1441 C CA . PHE B 1 71 ? -5.094 -3.6 -3.549 1 98.44 71 PHE B CA 1
ATOM 1442 C C . PHE B 1 71 ? -5.25 -2.086 -3.629 1 98.44 71 PHE B C 1
ATOM 1444 O O . PHE B 1 71 ? -4.578 -1.35 -2.904 1 98.44 71 PHE B O 1
ATOM 1451 N N . ILE B 1 72 ? -6.094 -1.63 -4.512 1 98.44 72 ILE B N 1
ATOM 1452 C CA . ILE B 1 72 ? -6.328 -0.196 -4.648 1 98.44 72 ILE B CA 1
ATOM 1453 C C . ILE B 1 72 ? -6.77 0.382 -3.305 1 98.44 72 ILE B C 1
ATOM 1455 O O . ILE B 1 72 ? -6.246 1.405 -2.859 1 98.44 72 ILE B O 1
ATOM 1459 N N . THR B 1 73 ? -7.723 -0.3 -2.697 1 98.31 73 THR B N 1
ATOM 1460 C CA . THR B 1 73 ? -8.227 0.14 -1.402 1 98.31 73 THR B CA 1
ATOM 1461 C C . THR B 1 73 ? -7.109 0.152 -0.363 1 98.31 73 THR B C 1
ATOM 1463 O O . THR B 1 73 ? -6.922 1.146 0.343 1 98.31 73 THR B O 1
ATOM 1466 N N . ALA B 1 74 ? -6.332 -0.888 -0.34 1 98.62 74 ALA B N 1
ATOM 1467 C CA . ALA B 1 74 ? -5.246 -0.997 0.629 1 98.62 74 ALA B CA 1
ATOM 1468 C C . ALA B 1 74 ? -4.172 0.055 0.367 1 98.62 74 ALA B C 1
ATOM 1470 O O . ALA B 1 74 ? -3.645 0.661 1.304 1 98.62 74 ALA B O 1
ATOM 1471 N N . ALA B 1 75 ? -3.861 0.257 -0.879 1 98.44 75 ALA B N 1
ATOM 1472 C CA . ALA B 1 75 ? -2.846 1.241 -1.243 1 98.44 75 ALA B CA 1
ATOM 1473 C C . ALA B 1 75 ? -3.291 2.652 -0.873 1 98.44 75 ALA B C 1
ATOM 1475 O O . ALA B 1 75 ? -2.48 3.473 -0.437 1 98.44 75 ALA B O 1
ATOM 1476 N N . GLY B 1 76 ? -4.59 2.91 -1.146 1 97.5 76 GLY B N 1
ATOM 1477 C CA . GLY B 1 76 ? -5.121 4.199 -0.728 1 97.5 76 GLY B CA 1
ATOM 1478 C C . GLY B 1 76 ? -5.023 4.426 0.768 1 97.5 76 GLY B C 1
ATOM 1479 O O . GLY B 1 76 ? -4.629 5.508 1.211 1 97.5 76 GLY B O 1
ATOM 1480 N N . ILE B 1 77 ? -5.352 3.477 1.509 1 98.19 77 ILE B N 1
ATOM 1481 C CA . ILE B 1 77 ? -5.277 3.541 2.965 1 98.19 77 ILE B CA 1
ATOM 1482 C C . ILE B 1 77 ? -3.816 3.668 3.398 1 98.19 77 ILE B C 1
ATOM 1484 O O . ILE B 1 77 ? -3.5 4.426 4.32 1 98.19 77 ILE B O 1
ATOM 1488 N N . LEU B 1 78 ? -2.986 2.943 2.756 1 98.44 78 LEU B N 1
ATOM 1489 C CA . LEU B 1 78 ? -1.555 3.004 3.029 1 98.44 78 LEU B CA 1
ATOM 1490 C C . LEU B 1 78 ? -1.017 4.414 2.797 1 98.44 78 LEU B C 1
ATOM 1492 O O . LEU B 1 78 ? -0.162 4.887 3.549 1 98.44 78 LEU B O 1
ATOM 1496 N N . LEU B 1 7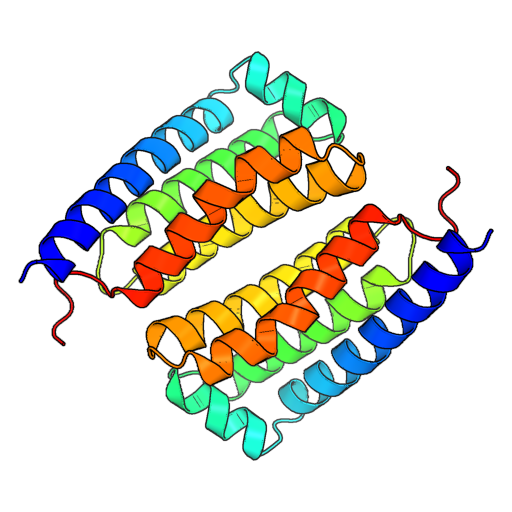9 ? -1.459 5.074 1.765 1 97.88 79 LEU B N 1
ATOM 1497 C CA . LEU B 1 79 ? -1.035 6.438 1.48 1 97.88 79 LEU B CA 1
ATOM 1498 C C . LEU B 1 79 ? -1.375 7.367 2.641 1 97.88 79 LEU B C 1
ATOM 1500 O O . LEU B 1 79 ? -0.521 8.125 3.105 1 97.88 79 LEU B O 1
ATOM 1504 N N . ILE B 1 80 ? -2.574 7.281 3.082 1 97.19 80 ILE B N 1
ATOM 1505 C CA . ILE B 1 80 ? -3.029 8.133 4.176 1 97.19 80 ILE B CA 1
ATOM 1506 C C . ILE B 1 80 ? -2.25 7.793 5.445 1 97.19 80 ILE B C 1
ATOM 1508 O O . ILE B 1 80 ? -1.843 8.695 6.188 1 97.19 80 ILE B O 1
ATOM 1512 N N . ALA B 1 81 ? -2.037 6.535 5.656 1 98.12 81 ALA B N 1
ATOM 1513 C CA . ALA B 1 81 ? -1.224 6.109 6.793 1 98.12 81 ALA B CA 1
ATOM 1514 C C . ALA B 1 81 ? 0.183 6.695 6.711 1 98.12 81 ALA B C 1
ATOM 1516 O O . ALA B 1 81 ? 0.732 7.152 7.715 1 98.12 81 ALA B O 1
ATOM 1517 N N . ALA B 1 82 ? 0.74 6.688 5.547 1 97.94 82 ALA B N 1
ATOM 1518 C CA . ALA B 1 82 ? 2.074 7.242 5.336 1 97.94 82 ALA B CA 1
ATOM 1519 C C . ALA B 1 82 ? 2.102 8.734 5.645 1 97.94 82 ALA B C 1
ATOM 1521 O O . ALA B 1 82 ? 3.064 9.234 6.23 1 97.94 82 ALA B O 1
ATOM 1522 N N . PHE B 1 83 ? 1.056 9.398 5.262 1 97.31 83 PHE B N 1
ATOM 1523 C CA . PHE B 1 83 ? 0.954 10.82 5.57 1 97.31 83 PHE B CA 1
ATOM 1524 C C . PHE B 1 83 ? 0.936 11.039 7.078 1 97.31 83 PHE B C 1
ATOM 1526 O O . PHE B 1 83 ? 1.643 11.914 7.59 1 97.31 83 PHE B O 1
ATOM 1533 N N . HIS B 1 84 ? 0.133 10.273 7.723 1 97.44 84 HIS B N 1
ATOM 1534 C CA . HIS B 1 84 ? 0.071 10.383 9.18 1 97.44 84 HIS B CA 1
ATOM 1535 C C . HIS B 1 84 ? 1.437 10.133 9.805 1 97.44 84 HIS B C 1
ATOM 1537 O O . HIS B 1 84 ? 1.852 10.852 10.711 1 97.44 84 HIS B O 1
ATOM 1543 N N . LEU B 1 85 ? 2.121 9.141 9.352 1 97.38 85 LEU B N 1
ATOM 1544 C CA . LEU B 1 85 ? 3.438 8.805 9.883 1 97.38 85 LEU B CA 1
ATOM 1545 C C . LEU B 1 85 ? 4.441 9.914 9.594 1 97.38 85 LEU B C 1
ATOM 1547 O O . LEU B 1 85 ? 5.293 10.219 10.438 1 97.38 85 LEU B O 1
ATOM 1551 N N . GLY B 1 86 ? 4.32 10.461 8.398 1 96.25 86 GLY B N 1
ATOM 1552 C CA . GLY B 1 86 ? 5.172 11.586 8.047 1 96.25 86 GLY B CA 1
ATOM 1553 C C . GLY B 1 86 ? 5.035 12.758 9 1 96.25 86 GLY B C 1
ATOM 1554 O O . GLY B 1 86 ? 5.984 13.516 9.195 1 96.25 86 GLY B O 1
ATOM 1555 N N . ASP B 1 87 ? 3.883 12.836 9.609 1 95.38 87 ASP B N 1
ATOM 1556 C CA . ASP B 1 87 ? 3.605 13.883 10.594 1 95.38 87 ASP B CA 1
ATOM 1557 C C . ASP B 1 87 ? 3.832 13.375 12.016 1 95.38 87 ASP B C 1
ATOM 1559 O O . ASP B 1 87 ? 3.492 14.055 12.984 1 95.38 87 ASP B O 1
ATOM 1563 N N . LYS B 1 88 ? 4.25 12.18 12.094 1 95.94 88 LYS B N 1
ATOM 1564 C CA . LYS B 1 88 ? 4.453 11.508 13.375 1 95.94 88 LYS B CA 1
ATOM 1565 C C . LYS B 1 88 ? 3.146 11.414 14.156 1 95.94 88 LYS B C 1
ATOM 1567 O O . LYS B 1 88 ? 3.148 11.461 15.391 1 95.94 88 LYS B O 1
ATOM 1572 N N . ASP B 1 89 ? 2.09 11.422 13.414 1 96.88 89 ASP B N 1
ATOM 1573 C CA . ASP B 1 89 ? 0.768 11.242 14.008 1 96.88 89 ASP B CA 1
ATOM 1574 C C . ASP B 1 89 ? 0.422 9.766 14.148 1 96.88 89 ASP B C 1
ATOM 1576 O O . ASP B 1 89 ? -0.298 9.211 13.312 1 96.88 89 ASP B O 1
ATOM 1580 N N . LEU B 1 90 ? 0.796 9.133 15.266 1 97.38 90 LEU B N 1
ATOM 1581 C CA . LEU B 1 90 ? 0.611 7.699 15.469 1 97.38 90 LEU B CA 1
ATOM 1582 C C . LEU B 1 90 ? -0.862 7.367 15.68 1 97.38 90 LEU B C 1
ATOM 1584 O O . LEU B 1 90 ? -1.305 6.262 15.359 1 97.38 90 LEU B O 1
ATOM 1588 N N . LYS B 1 91 ? -1.595 8.289 16.25 1 97.25 91 LYS B N 1
ATOM 1589 C CA . LYS B 1 91 ? -3.025 8.047 16.406 1 97.25 91 LYS B CA 1
ATOM 1590 C C . LYS B 1 91 ? -3.719 7.922 15.055 1 97.25 91 LYS B C 1
ATOM 1592 O O . LYS B 1 91 ? -4.488 6.984 14.828 1 97.25 91 LYS B O 1
ATOM 1597 N N . GLY B 1 92 ? -3.42 8.898 14.188 1 95.94 92 GLY B N 1
ATOM 1598 C CA . GLY B 1 92 ? -3.947 8.812 12.836 1 95.94 92 GLY B CA 1
ATOM 1599 C C . GLY B 1 92 ? -3.543 7.543 12.117 1 95.94 92 GLY B C 1
ATOM 1600 O O . GLY B 1 92 ? -4.371 6.902 11.469 1 95.94 92 GLY B O 1
ATOM 1601 N N . PHE B 1 93 ? -2.291 7.223 12.227 1 97.94 93 PHE B N 1
ATOM 1602 C CA . PHE B 1 93 ? -1.773 5.996 11.633 1 97.94 93 PHE B CA 1
ATOM 1603 C C . PHE B 1 93 ? -2.533 4.781 12.148 1 97.94 93 PHE B C 1
ATOM 1605 O O . PHE B 1 93 ? -2.92 3.906 11.367 1 97.94 93 PHE B O 1
ATOM 1612 N N . ALA B 1 94 ? -2.785 4.695 13.453 1 97.88 94 ALA B N 1
ATOM 1613 C CA . ALA B 1 94 ? -3.428 3.553 14.094 1 97.88 94 ALA B CA 1
ATOM 1614 C C . ALA B 1 94 ? -4.859 3.381 13.602 1 97.88 94 ALA B C 1
ATOM 1616 O O . ALA B 1 94 ? -5.355 2.256 13.484 1 97.88 94 ALA B O 1
ATOM 1617 N N . ILE B 1 95 ? -5.52 4.438 13.344 1 96.56 95 ILE B N 1
ATOM 1618 C CA . ILE B 1 95 ? -6.898 4.398 12.875 1 96.56 95 ILE B CA 1
ATOM 1619 C C . ILE B 1 95 ? -6.961 3.756 11.492 1 96.56 95 ILE B C 1
ATOM 1621 O O . ILE B 1 95 ? -7.953 3.117 11.141 1 96.56 95 ILE B O 1
ATOM 1625 N N . GLU B 1 96 ? -5.926 3.904 10.695 1 97.06 96 GLU B N 1
ATOM 1626 C CA . GLU B 1 96 ? -5.895 3.35 9.352 1 97.06 96 GLU B CA 1
ATOM 1627 C C . GLU B 1 96 ? -5.605 1.851 9.375 1 97.06 96 GLU B C 1
ATOM 1629 O O . GLU B 1 96 ? -5.977 1.126 8.453 1 97.06 96 GLU B O 1
ATOM 1634 N N . LEU B 1 97 ? -5.043 1.332 10.398 1 97.38 97 LEU B N 1
ATOM 1635 C CA . LEU B 1 97 ? -4.527 -0.031 10.445 1 97.38 97 LEU B CA 1
ATOM 1636 C C . LEU B 1 97 ? -5.66 -1.046 10.328 1 97.38 97 LEU B C 1
ATOM 1638 O O . LEU B 1 97 ? -5.559 -2.016 9.578 1 97.38 97 LEU B O 1
ATOM 1642 N N . PRO B 1 98 ? -6.715 -0.893 11.062 1 96.88 98 PRO B N 1
ATOM 1643 C CA . PRO B 1 98 ? -7.82 -1.847 10.922 1 96.88 98 PRO B CA 1
ATOM 1644 C C . PRO B 1 98 ? -8.352 -1.93 9.492 1 96.88 98 PRO B C 1
ATOM 1646 O O . PRO B 1 98 ? -8.695 -3.016 9.023 1 96.88 98 PRO B O 1
ATOM 1649 N N . PHE B 1 99 ? -8.453 -0.815 8.828 1 97.31 99 PHE B N 1
ATOM 1650 C CA . PHE B 1 99 ? -8.969 -0.798 7.465 1 97.31 99 PHE B CA 1
ATOM 1651 C C . PHE B 1 99 ? -7.977 -1.435 6.5 1 97.31 99 PHE B C 1
ATOM 1653 O O . PHE B 1 99 ? -8.375 -2.139 5.57 1 97.31 99 PHE B O 1
ATOM 1660 N N . LEU B 1 100 ? -6.707 -1.146 6.73 1 98.12 100 LEU B N 1
ATOM 1661 C CA . LEU B 1 100 ? -5.684 -1.8 5.922 1 98.12 100 LEU B CA 1
ATOM 1662 C C . LEU B 1 100 ? -5.738 -3.314 6.094 1 98.12 100 LEU B C 1
ATOM 1664 O O . LEU B 1 100 ? -5.727 -4.055 5.109 1 98.12 100 LEU B O 1
ATOM 1668 N N . LEU B 1 101 ? -5.836 -3.781 7.324 1 97.88 101 LEU B N 1
ATOM 1669 C CA . LEU B 1 101 ? -5.922 -5.207 7.625 1 97.88 101 LEU B CA 1
ATOM 1670 C C . LEU B 1 101 ? -7.184 -5.816 7.023 1 97.88 101 LEU B C 1
ATOM 1672 O O . LEU B 1 101 ? -7.168 -6.965 6.574 1 97.88 101 LEU B O 1
ATOM 1676 N N . LEU B 1 102 ? -8.219 -5.078 7.07 1 98.25 102 LEU B N 1
ATOM 1677 C CA . LEU B 1 102 ? -9.477 -5.566 6.5 1 98.25 102 LEU B CA 1
ATOM 1678 C C . LEU B 1 102 ? -9.289 -5.961 5.039 1 98.25 102 LEU B C 1
ATOM 1680 O O . LEU B 1 102 ? -9.695 -7.051 4.629 1 98.25 102 LEU B O 1
ATOM 1684 N N . SER B 1 103 ? -8.695 -5.062 4.258 1 98.5 103 SER B N 1
ATOM 1685 C CA . SER B 1 103 ? -8.477 -5.344 2.842 1 98.5 103 SER B CA 1
ATOM 1686 C C . SER B 1 103 ? -7.645 -6.605 2.652 1 98.5 103 SER B C 1
ATOM 1688 O O . SER B 1 103 ? -7.938 -7.422 1.776 1 98.5 103 SER B O 1
ATOM 1690 N N . LEU B 1 104 ? -6.66 -6.82 3.463 1 98.5 104 LEU B N 1
ATOM 1691 C CA . LEU B 1 104 ? -5.762 -7.965 3.336 1 98.5 104 LEU B CA 1
ATOM 1692 C C . LEU B 1 104 ? -6.457 -9.25 3.77 1 98.5 104 LEU B C 1
ATOM 1694 O O . LEU B 1 104 ? -6.27 -10.297 3.148 1 98.5 104 LEU B O 1
ATOM 1698 N N . VAL B 1 105 ? -7.207 -9.156 4.859 1 98.31 105 VAL B N 1
ATOM 1699 C CA . VAL B 1 105 ? -7.953 -10.32 5.332 1 98.31 105 VAL B CA 1
ATOM 1700 C C . VAL B 1 105 ? -8.961 -10.758 4.273 1 98.31 105 VAL B C 1
ATOM 1702 O O . VAL B 1 105 ? -9.133 -11.953 4.023 1 98.31 105 VAL B O 1
ATOM 1705 N N . ILE B 1 106 ? -9.57 -9.82 3.689 1 98.56 106 ILE B N 1
ATOM 1706 C CA . ILE B 1 106 ? -10.547 -10.117 2.646 1 98.56 106 ILE B CA 1
ATOM 1707 C C . ILE B 1 106 ? -9.867 -10.852 1.493 1 98.56 106 ILE B C 1
ATOM 1709 O O . ILE B 1 106 ? -10.398 -11.828 0.962 1 98.56 106 ILE B O 1
ATOM 1713 N N . ILE B 1 107 ? -8.719 -10.391 1.106 1 98.25 107 ILE B N 1
ATOM 1714 C CA . ILE B 1 107 ? -7.973 -11.055 0.044 1 98.25 107 ILE B CA 1
ATOM 1715 C C . ILE B 1 107 ? -7.691 -12.5 0.445 1 98.25 107 ILE B C 1
ATOM 1717 O O . ILE B 1 107 ? -7.91 -13.43 -0.344 1 98.25 107 ILE B O 1
ATOM 1721 N N . TYR B 1 108 ? -7.27 -12.672 1.622 1 97.81 108 TYR B N 1
ATOM 1722 C CA . TYR B 1 108 ? -6.887 -13.992 2.104 1 97.81 108 TYR B CA 1
ATOM 1723 C C . TYR B 1 108 ? -8.078 -14.938 2.105 1 97.81 108 TYR B C 1
ATOM 1725 O O . TYR B 1 108 ? -7.941 -16.125 1.783 1 97.81 108 TYR B O 1
ATOM 1733 N N . LEU B 1 109 ? -9.258 -14.484 2.447 1 97.06 109 LEU B N 1
ATOM 1734 C CA . LEU B 1 109 ? -10.461 -15.305 2.557 1 97.06 109 LEU B CA 1
ATOM 1735 C C . LEU B 1 109 ? -11.062 -15.57 1.181 1 97.06 109 LEU B C 1
ATOM 1737 O O . LEU B 1 109 ? -11.984 -16.375 1.049 1 97.06 109 LEU B O 1
ATOM 1741 N N . GLN B 1 110 ? -10.594 -14.938 0.17 1 95.75 110 GLN B N 1
ATOM 1742 C CA . GLN B 1 110 ? -11.008 -15.156 -1.211 1 95.75 110 GLN B CA 1
ATOM 1743 C C . GLN B 1 110 ? -12.445 -14.703 -1.429 1 95.75 110 GLN B C 1
ATOM 1745 O O . GLN B 1 110 ? -13.25 -14.688 -0.493 1 95.75 110 GLN B O 1
ATOM 1750 N N . HIS B 1 111 ? -12.695 -14.336 -2.652 1 95.81 111 HIS B N 1
ATOM 1751 C CA . HIS B 1 111 ? -14.047 -13.922 -2.99 1 95.81 111 HIS B CA 1
ATOM 1752 C C . HIS B 1 111 ? -15.047 -15.055 -2.76 1 95.81 111 HIS B C 1
ATOM 1754 O O . HIS B 1 111 ? -14.781 -16.203 -3.127 1 95.81 111 HIS B O 1
ATOM 1760 N N . PRO B 1 112 ? -16.141 -14.719 -2.172 1 94.06 112 PRO B N 1
ATOM 1761 C CA . PRO B 1 112 ? -17.094 -15.773 -1.831 1 94.06 112 PRO B CA 1
ATOM 1762 C C . PRO B 1 112 ? -17.641 -16.484 -3.062 1 94.06 112 PRO B C 1
ATOM 1764 O O . PRO B 1 112 ? -18.078 -17.641 -2.971 1 94.06 112 PRO B O 1
ATOM 1767 N N . LEU B 1 113 ? -17.656 -15.859 -4.137 1 91.5 113 LEU B N 1
ATOM 1768 C CA . LEU B 1 113 ? -18.203 -16.453 -5.355 1 91.5 113 LEU B CA 1
ATOM 1769 C C . LEU B 1 113 ? -17.094 -17.047 -6.211 1 91.5 113 LEU B C 1
ATOM 1771 O O . LEU B 1 113 ? -17.344 -17.469 -7.348 1 91.5 113 LEU B O 1
ATOM 1775 N N . SER B 1 114 ? -15.891 -16.875 -5.637 1 83.31 114 SER B N 1
ATOM 1776 C CA . SER B 1 114 ? -14.812 -17.5 -6.402 1 83.31 114 SER B CA 1
ATOM 1777 C C . SER B 1 114 ? -14.953 -19.016 -6.441 1 83.31 114 SER B C 1
ATOM 1779 O O . SER B 1 114 ? -15.43 -19.625 -5.48 1 83.31 114 SER B O 1
ATOM 1781 N N . LYS B 1 115 ? -14.906 -19.359 -7.688 1 66.06 115 LYS B N 1
ATOM 1782 C CA . LYS B 1 115 ? -15.008 -20.797 -7.902 1 66.06 115 LYS B CA 1
ATOM 1783 C C . LYS B 1 115 ? -13.836 -21.547 -7.262 1 66.06 115 LYS B C 1
ATOM 1785 O O . LYS B 1 115 ? -12.688 -21.344 -7.648 1 66.06 115 LYS B O 1
ATOM 1790 N N . ALA B 1 116 ? -13.555 -21.266 -5.965 1 47.22 116 ALA B N 1
ATOM 1791 C CA . ALA B 1 116 ? -12.57 -22.266 -5.578 1 47.22 116 ALA B CA 1
ATOM 1792 C C . ALA B 1 116 ? -13.117 -23.688 -5.762 1 47.22 116 ALA B C 1
ATOM 1794 O O . ALA B 1 116 ? -14.336 -23.891 -5.684 1 47.22 116 ALA B O 1
#

Radius of gyration: 18.01 Å; Cα contacts (8 Å, |Δi|>4): 319; chains: 2; bounding box: 43×43×37 Å

Secondary structure (DSSP, 8-state):
-HHHHHHHHHHHHHHHHHHHHHHHHHTT-HHHHHHHHTTT--HHHHHHHHHHHHHHHHHTTSGGGHHHHHHHHHHHHHHHHHHHHHTT-HHHHHHHHHHHHHHHHHHHH--TTS--/-HHHHHHHHHHHHHHHHHHHHHHHHHTT-HHHHHHHHTTT--HHHHHHHHHHHHHHHHHTTSGGGHHHHHHHHHHHHHHHHHHHHHTT-HHHHHHHHHHHHHHHHHHHH--TTS--